Protein AF-A0AA40LM17-F1 (afdb_monomer_lite)

Radius of gyration: 28.07 Å; chains: 1; bounding box: 69×45×84 Å

Organism: Cnephaeus nilssonii (NCBI:txid3371016)

InterPro domains:
  IPR000074 Apolipoprotein A/E [PF01442] (2-150)
  IPR000074 Apolipoprotein A/E [PF01442] (161-236)
  IPR050163 Apolipoprotein A1/A4/E [PTHR18976] (2-248)

pLDDT: mean 80.58, std 16.56, range [34.25, 97.88]

Structure (mmCIF, N/CA/C/O backbone):
data_AF-A0AA40LM17-F1
#
_entry.id   AF-A0AA40LM17-F1
#
loop_
_atom_site.group_PDB
_atom_site.id
_atom_site.type_symbol
_atom_site.label_atom_id
_atom_site.label_alt_id
_atom_site.label_comp_id
_atom_site.label_asym_id
_atom_site.label_entity_id
_atom_site.label_seq_id
_atom_site.pdbx_PDB_ins_code
_atom_site.Cartn_x
_atom_site.Cartn_y
_atom_site.Cartn_z
_atom_site.occupancy
_atom_site.B_iso_or_equiv
_atom_site.auth_seq_id
_atom_site.auth_comp_id
_atom_site.auth_asym_id
_atom_site.auth_atom_id
_atom_site.pdbx_PDB_model_num
ATOM 1 N N . MET A 1 1 ? 11.238 -2.476 -33.603 1.00 58.47 1 MET A N 1
ATOM 2 C CA . MET A 1 1 ? 10.908 -1.279 -32.789 1.00 58.47 1 MET A CA 1
ATOM 3 C C . MET A 1 1 ? 9.531 -1.414 -32.135 1.00 58.47 1 MET A C 1
ATOM 5 O O . MET A 1 1 ? 9.493 -1.464 -30.914 1.00 58.47 1 MET A O 1
ATOM 9 N N . ALA A 1 2 ? 8.432 -1.552 -32.896 1.00 63.91 2 ALA A N 1
ATOM 10 C CA . ALA A 1 2 ? 7.076 -1.705 -32.336 1.00 63.91 2 ALA A CA 1
ATOM 11 C C . ALA A 1 2 ? 6.900 -2.974 -31.471 1.00 63.91 2 ALA A C 1
ATOM 13 O O . ALA A 1 2 ? 6.472 -2.871 -30.328 1.00 63.91 2 ALA A O 1
ATOM 14 N N . GLU A 1 3 ? 7.355 -4.138 -31.947 1.00 74.06 3 GLU A N 1
ATOM 15 C CA . GLU A 1 3 ? 7.230 -5.419 -31.221 1.00 74.06 3 GLU A CA 1
ATOM 16 C C . GLU A 1 3 ? 7.958 -5.438 -29.862 1.00 74.06 3 GLU A C 1
ATOM 18 O O . GLU A 1 3 ? 7.468 -6.008 -28.889 1.00 74.06 3 GLU A O 1
ATOM 23 N N . ALA A 1 4 ? 9.121 -4.784 -29.760 1.00 77.50 4 ALA A N 1
ATOM 24 C CA . ALA A 1 4 ? 9.875 -4.691 -28.507 1.00 77.50 4 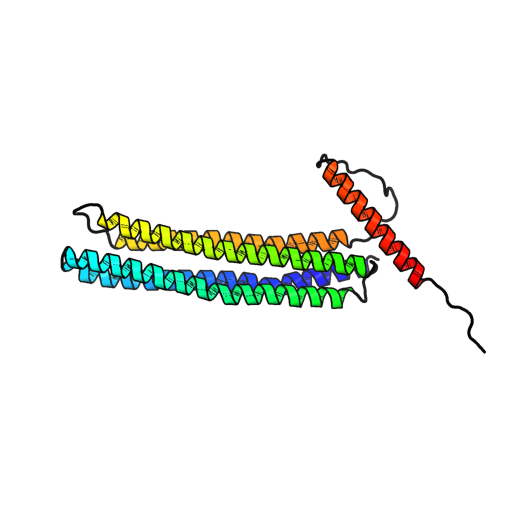ALA A CA 1
ATOM 25 C C . ALA A 1 4 ? 9.167 -3.793 -27.478 1.00 77.50 4 ALA A C 1
ATOM 27 O O . ALA A 1 4 ? 9.145 -4.108 -26.288 1.00 77.50 4 ALA A O 1
ATOM 28 N N . HIS A 1 5 ? 8.550 -2.702 -27.941 1.00 79.00 5 HIS A N 1
ATOM 29 C CA . HIS A 1 5 ? 7.765 -1.809 -27.092 1.00 79.00 5 HIS A CA 1
ATOM 30 C C . HIS A 1 5 ? 6.450 -2.459 -26.637 1.00 79.00 5 HIS A C 1
ATOM 32 O O . HIS A 1 5 ? 6.098 -2.372 -25.462 1.00 79.00 5 HIS A O 1
ATOM 38 N N . GLU A 1 6 ? 5.764 -3.186 -27.522 1.00 83.44 6 GLU A N 1
ATOM 39 C CA . GLU A 1 6 ? 4.602 -3.998 -27.145 1.00 83.44 6 GLU A CA 1
ATOM 40 C C . GLU A 1 6 ? 4.982 -5.034 -26.087 1.00 83.44 6 GLU A C 1
ATOM 42 O O . GLU A 1 6 ? 4.311 -5.160 -25.063 1.00 83.44 6 GLU A O 1
ATOM 47 N N . ARG A 1 7 ? 6.107 -5.733 -26.272 1.00 84.69 7 ARG A N 1
ATOM 48 C CA . ARG A 1 7 ? 6.600 -6.724 -25.311 1.00 84.69 7 ARG A CA 1
ATOM 49 C C . ARG A 1 7 ? 6.972 -6.114 -23.964 1.00 84.69 7 ARG A C 1
ATOM 51 O O . ARG A 1 7 ? 6.718 -6.740 -22.935 1.00 84.69 7 ARG A O 1
ATOM 58 N N . LEU A 1 8 ? 7.525 -4.904 -23.937 1.00 87.81 8 LEU A N 1
ATOM 59 C CA . LEU A 1 8 ? 7.708 -4.152 -22.696 1.00 87.81 8 LEU A CA 1
ATOM 60 C C . LEU A 1 8 ? 6.358 -3.893 -22.009 1.00 87.81 8 LEU A C 1
ATOM 62 O O . LEU A 1 8 ? 6.232 -4.171 -20.817 1.00 87.81 8 LEU A O 1
ATOM 66 N N . GLY A 1 9 ? 5.352 -3.435 -22.759 1.00 88.06 9 GLY A N 1
ATOM 67 C CA . GLY A 1 9 ? 3.988 -3.245 -22.260 1.00 88.06 9 GLY A CA 1
ATOM 68 C C . GLY A 1 9 ? 3.411 -4.519 -21.634 1.00 88.06 9 GLY A C 1
ATOM 69 O O . GLY A 1 9 ? 2.932 -4.484 -20.503 1.00 88.06 9 GLY A O 1
ATOM 70 N N . TRP A 1 10 ? 3.558 -5.670 -22.299 1.00 91.00 10 TRP A N 1
ATOM 71 C CA . TRP A 1 10 ? 3.138 -6.972 -21.762 1.00 91.00 10 TRP A CA 1
ATOM 72 C C . TRP A 1 10 ? 3.848 -7.349 -20.456 1.00 91.00 10 TRP A C 1
ATOM 74 O O . TRP A 1 10 ? 3.221 -7.890 -19.546 1.00 91.00 10 TRP A O 1
ATOM 84 N N . ASN A 1 11 ? 5.149 -7.069 -20.337 1.00 92.69 11 ASN A N 1
ATOM 85 C CA . ASN A 1 11 ? 5.897 -7.363 -19.113 1.00 92.69 11 ASN A CA 1
ATOM 86 C C . ASN A 1 11 ? 5.504 -6.431 -17.954 1.00 92.69 11 ASN A C 1
ATOM 88 O O . ASN A 1 11 ? 5.398 -6.885 -16.815 1.00 92.69 11 ASN A O 1
ATOM 92 N N . LEU A 1 12 ? 5.261 -5.149 -18.235 1.00 93.56 12 LEU A N 1
ATOM 93 C CA . LEU A 1 12 ? 4.779 -4.177 -17.249 1.00 93.56 12 LEU A CA 1
ATOM 94 C C . LEU A 1 12 ? 3.361 -4.516 -16.776 1.00 93.56 12 LEU A C 1
ATOM 96 O O . LEU A 1 12 ? 3.087 -4.493 -15.578 1.00 93.56 12 LEU A O 1
ATOM 100 N N . GLU A 1 13 ? 2.488 -4.931 -17.690 1.00 94.38 13 GLU A N 1
ATOM 101 C CA . GLU A 1 13 ? 1.171 -5.476 -17.361 1.00 94.38 13 GLU A CA 1
ATOM 102 C C . GLU A 1 13 ? 1.286 -6.759 -16.518 1.00 94.38 13 GLU A C 1
ATOM 104 O O . GLU A 1 13 ? 0.577 -6.940 -15.529 1.00 94.38 13 GLU A O 1
ATOM 109 N N . GLY A 1 14 ? 2.248 -7.628 -16.837 1.00 94.62 14 GLY A N 1
ATOM 110 C CA . GLY A 1 14 ? 2.579 -8.793 -16.019 1.00 94.62 14 GLY A CA 1
ATOM 111 C C . GLY A 1 14 ? 3.001 -8.425 -14.592 1.00 94.62 14 GLY A C 1
ATOM 112 O O . GLY A 1 14 ? 2.586 -9.092 -13.643 1.00 94.62 14 GLY A O 1
ATOM 113 N N . LEU A 1 15 ? 3.779 -7.352 -14.417 1.00 95.19 15 LEU A N 1
ATOM 114 C CA . LEU A 1 15 ? 4.131 -6.819 -13.098 1.00 95.19 15 LEU A CA 1
ATOM 115 C C . LEU A 1 15 ? 2.885 -6.330 -12.343 1.00 95.19 15 LEU A C 1
ATOM 117 O O . LEU A 1 15 ? 2.710 -6.707 -11.184 1.00 95.19 15 LEU A O 1
ATOM 121 N N . ARG A 1 16 ? 2.000 -5.557 -12.991 1.00 95.50 16 ARG A N 1
ATOM 122 C CA . ARG A 1 16 ? 0.732 -5.092 -12.387 1.00 95.50 16 ARG A CA 1
ATOM 123 C C . ARG A 1 16 ? -0.087 -6.265 -11.855 1.00 95.50 16 ARG A C 1
ATOM 125 O O . ARG A 1 16 ? -0.419 -6.299 -10.671 1.00 95.50 16 ARG A O 1
ATOM 132 N N . ARG A 1 17 ? -0.306 -7.286 -12.688 1.00 95.81 17 ARG A N 1
ATOM 133 C CA . ARG A 1 17 ? -1.064 -8.498 -12.324 1.00 95.81 17 ARG A CA 1
ATOM 134 C C . ARG A 1 17 ? -0.434 -9.307 -11.197 1.00 95.81 17 ARG A C 1
ATOM 136 O O . ARG A 1 17 ? -1.143 -10.001 -10.480 1.00 95.81 17 ARG A O 1
ATOM 143 N N . ARG A 1 18 ? 0.889 -9.253 -11.034 1.00 95.81 18 ARG A N 1
ATOM 144 C CA . ARG A 1 18 ? 1.589 -9.922 -9.924 1.00 95.81 18 ARG A CA 1
ATOM 145 C C . ARG A 1 18 ? 1.500 -9.139 -8.619 1.00 95.81 18 ARG A C 1
ATOM 147 O O . ARG A 1 18 ? 1.539 -9.748 -7.555 1.00 95.81 18 ARG A O 1
ATOM 154 N N . LEU A 1 19 ? 1.360 -7.814 -8.686 1.00 95.50 19 LEU A N 1
ATOM 155 C CA . LEU A 1 19 ? 1.200 -6.959 -7.508 1.00 95.50 19 LEU A CA 1
ATOM 156 C C . LEU A 1 19 ? -0.265 -6.817 -7.058 1.00 95.50 19 LEU A C 1
ATOM 158 O O . LEU A 1 19 ? -0.522 -6.631 -5.869 1.00 95.50 19 LEU A O 1
ATOM 162 N N . GLU A 1 20 ? -1.227 -6.971 -7.968 1.00 95.19 20 GLU A N 1
ATOM 163 C CA . GLU A 1 20 ? -2.666 -6.911 -7.676 1.00 95.19 20 GLU A CA 1
ATOM 164 C C . GLU A 1 20 ? -3.110 -7.818 -6.501 1.00 95.19 20 GLU A C 1
ATOM 166 O O . GLU A 1 20 ? -3.807 -7.314 -5.608 1.00 95.19 20 GLU A O 1
ATOM 171 N N . PRO A 1 21 ? -2.678 -9.099 -6.402 1.00 95.75 21 PRO A N 1
ATOM 172 C CA . PRO A 1 21 ? -3.097 -10.003 -5.333 1.00 95.75 21 PRO A CA 1
ATOM 173 C C . PRO A 1 21 ? -2.714 -9.514 -3.941 1.00 95.75 21 PRO A C 1
ATOM 175 O O . PRO A 1 21 ? -3.427 -9.806 -2.986 1.00 95.75 21 PRO A O 1
ATOM 178 N N . TYR A 1 22 ? -1.625 -8.749 -3.815 1.00 93.88 22 TYR A N 1
ATOM 179 C CA . TYR A 1 22 ? -1.263 -8.135 -2.544 1.00 93.88 22 TYR A CA 1
ATOM 180 C C . TYR A 1 22 ? -2.367 -7.158 -2.136 1.00 93.88 22 TYR A C 1
ATOM 182 O O . TYR A 1 22 ? -2.994 -7.338 -1.095 1.00 93.88 22 TYR A O 1
ATOM 190 N N . THR A 1 23 ? -2.680 -6.176 -2.987 1.00 93.88 23 THR A N 1
ATOM 191 C CA . THR A 1 23 ? -3.681 -5.145 -2.660 1.00 93.88 23 THR A CA 1
ATOM 192 C C . THR A 1 23 ? -5.069 -5.727 -2.390 1.00 93.88 23 THR A C 1
ATOM 194 O O . THR A 1 23 ? -5.720 -5.309 -1.433 1.00 93.88 23 THR A O 1
ATOM 197 N N . ARG A 1 24 ? -5.482 -6.756 -3.143 1.00 95.50 24 ARG A N 1
ATOM 198 C CA . ARG A 1 24 ? -6.723 -7.499 -2.884 1.00 95.50 24 ARG A CA 1
ATOM 199 C C . ARG A 1 24 ? -6.699 -8.187 -1.519 1.00 95.50 24 ARG A C 1
ATOM 201 O O . ARG A 1 24 ? -7.599 -7.963 -0.714 1.00 95.50 24 ARG A O 1
ATOM 208 N N . ALA A 1 25 ? -5.648 -8.957 -1.232 1.00 94.00 25 ALA A N 1
ATOM 209 C CA . ALA A 1 25 ? -5.507 -9.641 0.050 1.00 94.00 25 ALA A CA 1
ATOM 210 C C . ALA A 1 25 ? -5.485 -8.651 1.225 1.00 94.00 25 ALA A C 1
ATOM 212 O O . ALA A 1 25 ? -5.983 -8.962 2.303 1.00 94.00 25 ALA A O 1
ATOM 213 N N . LEU A 1 26 ? -4.940 -7.445 1.036 1.00 93.12 26 LEU A N 1
ATOM 214 C CA . LEU A 1 26 ? -4.973 -6.407 2.062 1.00 93.12 26 LEU A CA 1
ATOM 215 C C . LEU A 1 26 ? -6.387 -5.907 2.339 1.00 93.12 26 LEU A C 1
ATOM 217 O O . LEU A 1 26 ? -6.754 -5.786 3.503 1.00 93.12 26 LEU A O 1
ATOM 221 N N . MET A 1 27 ? -7.178 -5.637 1.297 1.00 94.25 27 MET A N 1
ATOM 222 C CA . MET A 1 27 ? -8.578 -5.231 1.462 1.00 94.25 27 MET A CA 1
ATOM 223 C C . MET A 1 27 ? -9.382 -6.306 2.200 1.00 94.25 27 MET A C 1
ATOM 225 O O . MET A 1 27 ? -10.121 -5.988 3.129 1.00 94.25 27 MET A O 1
ATOM 229 N N . GLU A 1 28 ? -9.189 -7.576 1.838 1.00 94.56 28 GLU A N 1
ATOM 230 C CA . GLU A 1 28 ? -9.824 -8.718 2.504 1.00 94.56 28 GLU A CA 1
ATOM 231 C C . GLU A 1 28 ? -9.412 -8.821 3.977 1.00 94.56 28 GLU A C 1
ATOM 233 O O . GLU A 1 28 ? -10.266 -8.981 4.847 1.00 94.56 28 GLU A O 1
ATOM 238 N N . GLN A 1 29 ? -8.118 -8.671 4.285 1.00 92.12 29 GLN A N 1
ATOM 239 C CA . GLN A 1 29 ? -7.641 -8.671 5.670 1.00 92.12 29 GLN A CA 1
ATOM 240 C C . GLN A 1 29 ? -8.223 -7.503 6.464 1.00 92.12 29 GLN A C 1
ATOM 242 O O . GLN A 1 29 ? -8.675 -7.707 7.584 1.00 92.12 29 GLN A O 1
ATOM 247 N N . VAL A 1 30 ? -8.252 -6.293 5.903 1.00 93.06 30 VAL A N 1
ATOM 248 C CA . VAL A 1 30 ? -8.856 -5.128 6.565 1.00 93.06 30 VAL A CA 1
ATOM 249 C C . VAL A 1 30 ? -10.338 -5.379 6.848 1.00 93.06 30 VAL A C 1
ATOM 251 O O . VAL A 1 30 ? -10.776 -5.136 7.969 1.00 93.06 30 VAL A O 1
ATOM 254 N N . ALA A 1 31 ? -11.098 -5.904 5.881 1.00 93.31 31 ALA A N 1
ATOM 255 C CA . ALA A 1 31 ? -12.508 -6.237 6.077 1.00 93.31 31 ALA A CA 1
ATOM 256 C C . ALA A 1 31 ? -12.699 -7.253 7.211 1.00 93.31 31 ALA A C 1
ATOM 258 O O . ALA A 1 31 ? -13.453 -6.988 8.145 1.00 93.31 31 ALA A O 1
ATOM 259 N N . LEU A 1 32 ? -11.947 -8.357 7.171 1.00 92.81 32 LEU A N 1
ATOM 260 C CA . LEU A 1 32 ? -11.998 -9.402 8.189 1.00 92.81 32 LEU A CA 1
ATOM 261 C C . LEU A 1 32 ? -11.653 -8.860 9.581 1.00 92.81 32 LEU A C 1
ATOM 263 O O . LEU A 1 32 ? -12.363 -9.137 10.541 1.00 92.81 32 LEU A O 1
ATOM 267 N N . ARG A 1 33 ? -10.584 -8.064 9.712 1.00 88.88 33 ARG A N 1
ATOM 268 C CA . ARG A 1 33 ? -10.177 -7.515 11.017 1.00 88.88 33 ARG A CA 1
ATOM 269 C C . ARG A 1 33 ? -11.175 -6.516 11.569 1.00 88.88 33 ARG A C 1
ATOM 271 O O . ARG A 1 33 ? -11.362 -6.468 12.778 1.00 88.88 33 ARG A O 1
ATOM 278 N N . VAL A 1 34 ? -11.818 -5.741 10.706 1.00 91.31 34 VAL A N 1
ATOM 279 C CA . VAL A 1 34 ? -12.889 -4.829 11.113 1.00 91.31 34 VAL A CA 1
ATOM 280 C C . VAL A 1 34 ? -14.093 -5.604 11.642 1.00 91.31 34 VAL A C 1
ATOM 282 O O . VAL A 1 34 ? -14.633 -5.235 12.681 1.00 91.31 34 VAL A O 1
ATOM 285 N N . GLU A 1 35 ? -14.483 -6.692 10.980 1.00 91.38 35 GLU A N 1
ATOM 286 C CA . GLU A 1 35 ? -15.572 -7.562 11.438 1.00 91.38 35 GLU A CA 1
ATOM 287 C C . GLU A 1 35 ? -15.231 -8.266 12.759 1.00 91.38 35 GLU A C 1
ATOM 289 O O . GLU A 1 35 ? -16.031 -8.241 13.694 1.00 91.38 35 GLU A O 1
ATOM 294 N N . GLU A 1 36 ? -14.022 -8.822 12.882 1.00 89.69 36 GLU A N 1
ATOM 295 C CA . GLU A 1 36 ? -13.536 -9.435 14.125 1.00 89.69 36 GLU A CA 1
ATOM 296 C C . GLU A 1 36 ? -13.507 -8.430 15.284 1.00 89.69 36 GLU A C 1
ATOM 298 O O . GLU A 1 36 ? -13.936 -8.757 16.390 1.00 89.69 36 GLU A O 1
ATOM 303 N N . LEU A 1 37 ? -13.018 -7.209 15.040 1.00 87.25 37 LEU A N 1
ATOM 304 C CA . LEU A 1 37 ? -12.951 -6.153 16.048 1.00 87.25 37 LEU A CA 1
ATOM 305 C C . LEU A 1 37 ? -14.352 -5.685 16.454 1.00 87.25 37 LEU A C 1
ATOM 307 O O . LEU A 1 37 ? -14.615 -5.492 17.638 1.00 87.25 37 LEU A O 1
ATOM 311 N N . GLN A 1 38 ? -15.272 -5.561 15.494 1.00 87.38 38 GLN A N 1
ATOM 312 C CA . GLN A 1 38 ? -16.667 -5.230 15.773 1.00 87.38 38 GLN A CA 1
ATOM 313 C C . GLN A 1 38 ? -17.322 -6.287 16.670 1.00 87.38 38 GLN A C 1
ATOM 315 O O . GLN A 1 38 ? -18.008 -5.931 17.626 1.00 87.38 38 GLN A O 1
ATOM 320 N N . GLU A 1 39 ? -17.110 -7.571 16.382 1.00 86.62 39 GLU A N 1
ATOM 321 C CA . GLU A 1 39 ? -17.691 -8.661 17.165 1.00 86.62 39 GLU A CA 1
ATOM 322 C C . GLU A 1 39 ? -17.077 -8.750 18.567 1.00 86.62 39 GLU A C 1
ATOM 324 O O . GLU A 1 39 ? -17.800 -8.872 19.554 1.00 86.62 39 GLU A O 1
ATOM 329 N N . GLN A 1 40 ? -15.754 -8.606 18.680 1.00 83.12 40 GLN A N 1
ATOM 330 C CA . GLN A 1 40 ? -15.056 -8.592 19.971 1.00 83.12 40 GLN A CA 1
ATOM 331 C C . GLN A 1 40 ? -15.559 -7.458 20.868 1.00 83.12 40 GLN A C 1
ATOM 333 O O . GLN A 1 40 ? -15.872 -7.686 22.036 1.00 83.12 40 GLN A O 1
ATOM 338 N N . LEU A 1 41 ? -15.715 -6.254 20.315 1.00 78.00 41 LEU A N 1
ATOM 339 C CA . LEU A 1 41 ? -16.218 -5.106 21.068 1.00 78.00 41 LEU A CA 1
ATOM 340 C C . LEU A 1 41 ? -17.721 -5.206 21.368 1.00 78.00 41 LEU A C 1
ATOM 342 O O . LEU A 1 41 ? -18.155 -4.727 22.414 1.00 78.00 41 LEU A O 1
ATOM 346 N N . ARG A 1 42 ? -18.514 -5.872 20.516 1.00 78.94 42 ARG A N 1
ATOM 347 C CA . ARG A 1 42 ? -19.928 -6.176 20.797 1.00 78.94 42 ARG A CA 1
ATOM 348 C C . ARG A 1 42 ? -20.069 -7.098 22.006 1.00 78.94 42 ARG A C 1
ATOM 350 O O . ARG A 1 42 ? -20.850 -6.794 22.900 1.00 78.94 42 ARG A O 1
ATOM 357 N N . VAL A 1 43 ? -19.301 -8.189 22.053 1.00 73.88 43 VAL A N 1
ATOM 358 C CA . VAL A 1 43 ? -19.333 -9.153 23.168 1.00 73.88 43 VAL A CA 1
ATOM 359 C C . VAL A 1 43 ? -18.943 -8.480 24.484 1.00 73.88 43 VAL A C 1
ATOM 361 O O . VAL A 1 43 ? -19.612 -8.687 25.497 1.00 73.88 43 VAL A O 1
ATOM 364 N N . VAL A 1 44 ? -17.913 -7.627 24.462 1.0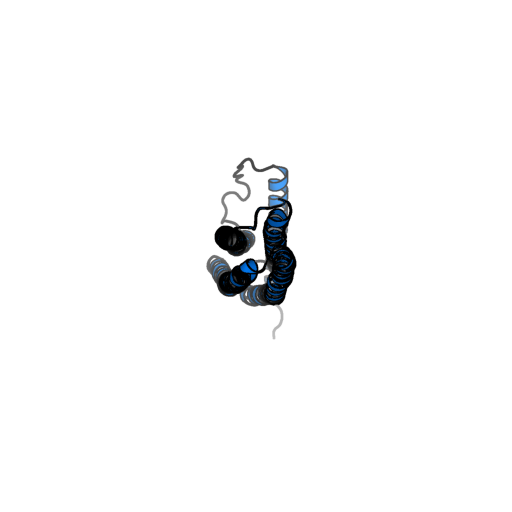0 68.94 44 VAL A N 1
ATOM 365 C CA . VAL A 1 44 ? -17.544 -6.810 25.626 1.00 68.94 44 VAL A CA 1
ATOM 366 C C . VAL A 1 44 ? -18.702 -5.883 26.003 1.00 68.94 44 VAL A C 1
ATOM 368 O O . VAL A 1 44 ? -19.115 -5.894 27.155 1.00 68.94 44 VAL A O 1
ATOM 371 N N . GLY A 1 45 ? -19.303 -5.166 25.047 1.00 66.88 45 GLY A N 1
ATOM 372 C CA . GLY A 1 45 ? -20.470 -4.286 25.244 1.00 66.88 45 GLY A CA 1
ATOM 373 C C . GLY A 1 45 ? -21.730 -4.960 25.829 1.00 66.88 45 GLY A C 1
ATOM 374 O O . GLY A 1 45 ? -22.476 -4.358 26.598 1.00 66.88 45 GLY A O 1
ATOM 375 N N . GLU A 1 46 ? -21.975 -6.228 25.506 1.00 68.56 46 GLU A N 1
ATOM 376 C CA . GLU A 1 46 ? -23.128 -6.981 26.024 1.00 68.56 46 GLU A CA 1
ATOM 377 C C . GLU A 1 46 ? -22.862 -7.565 27.416 1.00 68.56 46 GLU A C 1
ATOM 379 O O . GLU A 1 46 ? -23.722 -7.497 28.298 1.00 68.56 46 GLU A O 1
ATOM 384 N N . GLY A 1 47 ? -21.656 -8.099 27.641 1.00 62.91 47 GLY A N 1
ATOM 385 C CA . GLY A 1 47 ? -21.241 -8.593 28.958 1.00 62.91 47 GLY A CA 1
ATOM 386 C C . GLY A 1 47 ? -21.192 -7.477 30.004 1.00 62.91 47 GLY A C 1
ATOM 387 O O . GLY A 1 47 ? -21.563 -7.683 31.160 1.00 62.91 47 GLY A O 1
ATOM 388 N N . THR A 1 48 ? -20.813 -6.281 29.562 1.00 60.19 48 THR A N 1
ATOM 389 C CA . THR A 1 48 ? -20.802 -5.043 30.343 1.00 60.19 48 THR A CA 1
ATOM 390 C C . THR A 1 48 ? -22.221 -4.559 30.680 1.00 60.19 48 THR A C 1
ATOM 392 O O . THR A 1 48 ? -22.518 -4.311 31.849 1.00 60.19 48 THR A O 1
ATOM 395 N N . GLN A 1 49 ? -23.148 -4.521 29.714 1.00 60.44 49 GLN A N 1
ATOM 396 C CA . GLN A 1 49 ? -24.558 -4.172 29.957 1.00 60.44 49 GLN A CA 1
ATOM 397 C C . GLN A 1 49 ? -25.227 -5.057 31.027 1.00 60.44 49 GLN A C 1
ATOM 399 O O . GLN A 1 49 ? -26.005 -4.555 31.840 1.00 60.44 49 GLN A O 1
ATOM 404 N N . ALA A 1 50 ? -24.920 -6.356 31.062 1.00 61.78 50 ALA A N 1
ATOM 405 C CA . ALA A 1 50 ? -25.464 -7.270 32.068 1.00 61.78 50 ALA A CA 1
ATOM 406 C C . ALA A 1 50 ? -24.963 -6.972 33.498 1.00 61.78 50 ALA A C 1
ATOM 408 O O . ALA A 1 50 ? -25.677 -7.231 34.466 1.00 61.78 50 ALA A O 1
ATOM 409 N N . GLN A 1 51 ? -23.754 -6.416 33.630 1.00 58.94 51 GLN A N 1
ATOM 410 C CA . GLN A 1 51 ? -23.093 -6.117 34.908 1.00 58.94 51 GLN A CA 1
ATOM 411 C C . GLN A 1 51 ? -23.360 -4.686 35.405 1.00 58.94 51 GLN A C 1
ATOM 413 O O . GLN A 1 51 ? -23.335 -4.445 36.609 1.00 58.94 51 GLN A O 1
ATOM 418 N N . LEU A 1 52 ? -23.707 -3.752 34.509 1.00 58.03 52 LEU A N 1
ATOM 419 C CA . LEU A 1 52 ? -24.081 -2.367 34.843 1.00 58.03 52 LEU A CA 1
ATOM 420 C C . LEU A 1 52 ? -25.334 -2.241 35.722 1.00 58.03 52 LEU A C 1
ATOM 422 O O . LEU A 1 52 ? -25.539 -1.204 36.348 1.00 58.03 52 LEU A O 1
ATOM 426 N N . LEU A 1 53 ? -26.141 -3.298 35.837 1.00 60.16 53 LEU A N 1
ATOM 427 C CA . LEU A 1 53 ? -27.217 -3.378 36.831 1.00 60.16 53 LEU A CA 1
ATOM 428 C C . LEU A 1 53 ? -26.692 -3.420 38.287 1.00 60.16 53 LEU A C 1
ATOM 430 O O . LEU A 1 53 ? -27.498 -3.355 39.214 1.00 60.16 53 LEU A O 1
ATOM 434 N N . GLY A 1 54 ? -25.372 -3.545 38.490 1.00 57.84 54 GLY A N 1
ATOM 435 C CA . GLY A 1 54 ? -24.714 -3.703 39.790 1.00 57.84 54 GLY A CA 1
ATOM 436 C C . GLY A 1 54 ? -24.376 -2.416 40.556 1.00 57.84 54 GLY A C 1
ATOM 437 O O . GLY A 1 54 ? -24.309 -2.481 41.779 1.00 57.84 54 GLY A O 1
ATOM 438 N N . GLY A 1 55 ? -24.224 -1.256 39.896 1.00 62.84 55 GLY A N 1
ATOM 439 C CA . GLY A 1 55 ? -23.875 0.010 40.565 1.00 62.84 55 GLY A CA 1
ATOM 440 C C . GLY A 1 55 ? -22.816 0.871 39.853 1.00 62.84 55 GLY A C 1
ATOM 441 O O . GLY A 1 55 ? -22.405 0.601 38.725 1.00 62.84 55 GLY A O 1
ATOM 442 N N . VAL A 1 56 ? -22.404 1.964 40.515 1.00 59.59 56 VAL A N 1
ATOM 443 C CA . VAL A 1 56 ? -21.482 2.997 39.984 1.00 59.59 56 VAL A CA 1
ATOM 444 C C . VAL A 1 56 ? -20.009 2.561 40.033 1.00 59.59 56 VAL A C 1
ATOM 446 O O . VAL A 1 56 ? -19.223 2.964 39.177 1.00 59.59 56 VAL A O 1
ATOM 449 N N . ALA A 1 57 ? -19.614 1.737 41.011 1.00 59.81 57 ALA A N 1
ATOM 450 C CA . ALA A 1 57 ? -18.241 1.231 41.110 1.00 59.81 57 ALA A CA 1
ATOM 451 C C . ALA A 1 57 ? -17.964 0.197 40.007 1.00 59.81 57 ALA A C 1
ATOM 453 O O . ALA A 1 57 ? -16.951 0.272 39.315 1.00 59.81 57 ALA A O 1
ATOM 454 N N . GLU A 1 58 ? -18.939 -0.677 39.773 1.00 65.12 58 GLU A N 1
ATOM 455 C CA . GLU A 1 58 ? -18.952 -1.684 38.722 1.00 65.12 58 GLU A CA 1
ATOM 456 C C . GLU A 1 58 ? -18.843 -1.028 37.339 1.00 65.12 58 GLU A C 1
ATOM 458 O O . GLU A 1 58 ? -18.102 -1.506 36.488 1.00 65.12 58 GLU A O 1
ATOM 463 N N . ALA A 1 59 ? -19.490 0.125 37.129 1.00 61.91 59 ALA A N 1
ATOM 464 C CA . ALA A 1 59 ? -19.419 0.885 35.879 1.00 61.91 59 ALA A CA 1
ATOM 465 C C . ALA A 1 59 ? -18.031 1.459 35.556 1.00 61.91 59 ALA A C 1
ATOM 467 O O . ALA A 1 59 ? -17.670 1.587 34.384 1.00 61.91 59 ALA A O 1
ATOM 468 N N . ARG A 1 60 ? -17.240 1.801 36.578 1.00 66.19 60 ARG A N 1
ATOM 469 C CA . ARG A 1 60 ? -15.881 2.323 36.393 1.00 66.19 60 ARG A CA 1
ATOM 470 C C . ARG A 1 60 ? -14.906 1.218 35.990 1.00 66.19 60 ARG A C 1
ATOM 472 O O . ARG A 1 60 ? -14.137 1.416 35.049 1.00 66.19 60 ARG A O 1
ATOM 479 N N . ASP A 1 61 ? -14.966 0.074 36.666 1.00 69.06 61 ASP A N 1
ATOM 480 C CA . ASP A 1 61 ? -14.142 -1.098 36.341 1.00 69.06 61 ASP A CA 1
ATOM 481 C C . ASP A 1 61 ? -14.432 -1.588 34.911 1.00 69.06 61 ASP A C 1
ATOM 483 O O . ASP A 1 61 ? -13.525 -1.900 34.140 1.00 69.06 61 ASP A O 1
ATOM 487 N N . LEU A 1 62 ? -15.700 -1.513 34.515 1.00 67.69 62 LEU A N 1
ATOM 488 C CA . LEU A 1 62 ? -16.189 -1.771 33.167 1.00 67.69 62 LEU A CA 1
ATOM 489 C C . LEU A 1 62 ? -15.549 -0.901 32.073 1.00 67.69 62 LEU A C 1
ATOM 491 O O . LEU A 1 62 ? -15.124 -1.397 31.028 1.00 67.69 62 LEU A O 1
ATOM 495 N N . LEU A 1 63 ? -15.507 0.418 32.287 1.00 69.50 63 LEU A N 1
ATOM 496 C CA . LEU A 1 63 ? -14.912 1.356 31.332 1.00 69.50 63 LEU A CA 1
ATOM 497 C C . LEU A 1 63 ? -13.409 1.107 31.186 1.00 69.50 63 LEU A C 1
ATOM 499 O O . LEU A 1 63 ? -12.858 1.230 30.091 1.00 69.50 63 LEU A O 1
ATOM 503 N N . GLN A 1 64 ? -12.750 0.710 32.274 1.00 75.88 64 GLN A N 1
ATOM 504 C CA . GLN A 1 64 ? -11.340 0.345 32.263 1.00 75.88 64 GLN A CA 1
ATOM 505 C C . GLN A 1 64 ? -11.086 -0.975 31.514 1.00 75.88 64 GLN A C 1
ATOM 507 O O . GLN A 1 64 ? -10.093 -1.087 30.784 1.00 75.88 64 GLN A O 1
ATOM 512 N N . GLU A 1 65 ? -11.983 -1.955 31.635 1.00 77.69 65 GLU A N 1
ATOM 513 C CA . GLU A 1 65 ? -11.934 -3.199 30.860 1.00 77.69 65 GLU A CA 1
ATOM 514 C C . GLU A 1 65 ? -12.133 -2.934 29.360 1.00 77.69 65 GLU A C 1
ATOM 516 O O . GLU A 1 65 ? -11.357 -3.429 28.538 1.00 77.69 65 GLU A O 1
ATOM 521 N N . LEU A 1 66 ? -13.092 -2.073 28.997 1.00 76.31 66 LEU A N 1
ATOM 522 C CA . LEU A 1 66 ? -13.308 -1.649 27.612 1.00 76.31 66 LEU A CA 1
ATOM 523 C C . LEU A 1 66 ? -12.066 -0.958 27.031 1.00 76.31 66 LEU A C 1
ATOM 525 O O . LEU A 1 66 ? -11.637 -1.304 25.931 1.00 76.31 66 LEU A O 1
ATOM 529 N N . GLN A 1 67 ? -11.447 -0.028 27.764 1.00 78.38 67 GLN A N 1
ATOM 530 C CA . GLN A 1 67 ? -10.210 0.632 27.324 1.00 78.38 67 GLN A CA 1
ATOM 531 C C . GLN A 1 67 ? -9.059 -0.366 27.143 1.00 78.38 67 GLN A C 1
ATOM 533 O O . GLN A 1 67 ? -8.365 -0.343 26.127 1.00 78.38 67 GLN A O 1
ATOM 538 N N . SER A 1 68 ? -8.882 -1.291 28.088 1.00 83.19 68 SER A N 1
ATOM 539 C CA . SER A 1 68 ? -7.842 -2.326 28.002 1.00 83.19 68 SER A CA 1
ATOM 540 C C . SER A 1 68 ? -8.061 -3.252 26.800 1.00 83.19 68 SER A C 1
ATOM 542 O O . SER A 1 68 ? -7.111 -3.609 26.098 1.00 83.19 68 SER A O 1
ATOM 544 N N . SER A 1 69 ? -9.321 -3.595 26.526 1.00 82.50 69 SER A N 1
ATOM 545 C CA . SER A 1 69 ? -9.740 -4.376 25.363 1.00 82.50 69 SER A CA 1
ATOM 546 C C . SER A 1 69 ? -9.451 -3.634 24.052 1.00 82.50 69 SER A C 1
ATOM 548 O O . SER A 1 69 ? -8.825 -4.194 23.149 1.00 82.50 69 SER A O 1
ATOM 550 N N . LEU A 1 70 ? -9.790 -2.343 23.965 1.00 82.88 70 LEU A N 1
ATOM 551 C CA . LEU A 1 70 ? -9.499 -1.500 22.801 1.00 82.88 70 LEU A CA 1
ATOM 552 C C . LEU A 1 70 ? -7.998 -1.439 22.492 1.00 82.88 70 LEU A C 1
ATOM 554 O O . LEU A 1 70 ? -7.606 -1.698 21.350 1.00 82.88 70 LEU A O 1
ATOM 558 N N . VAL A 1 71 ? -7.155 -1.175 23.497 1.00 85.50 71 VAL A N 1
ATOM 559 C CA . VAL A 1 71 ? -5.684 -1.178 23.359 1.00 85.50 71 VAL A CA 1
ATOM 560 C C . VAL A 1 71 ? -5.198 -2.533 22.840 1.00 85.50 71 VAL A C 1
ATOM 562 O O . VAL A 1 71 ? -4.412 -2.610 21.892 1.00 85.50 71 VAL A O 1
ATOM 565 N N . HIS A 1 72 ? -5.683 -3.621 23.441 1.00 86.75 72 HIS A N 1
ATOM 566 C CA . HIS A 1 72 ? -5.258 -4.969 23.090 1.00 86.75 72 HIS A CA 1
ATOM 567 C C . HIS A 1 72 ? -5.636 -5.340 21.650 1.00 86.75 72 HIS A C 1
ATOM 569 O O . HIS A 1 72 ? -4.786 -5.795 20.878 1.00 86.75 72 HIS A O 1
ATOM 575 N N . HIS A 1 73 ? -6.897 -5.144 21.264 1.00 85.06 73 HIS A N 1
ATOM 576 C CA . HIS A 1 73 ? -7.384 -5.580 19.959 1.00 85.06 73 HIS A CA 1
ATOM 577 C C . HIS A 1 73 ? -6.855 -4.706 18.818 1.00 85.06 73 HIS A C 1
ATOM 579 O O . HIS A 1 73 ? -6.397 -5.247 17.809 1.00 85.06 73 HIS A O 1
ATOM 585 N N . THR A 1 74 ? -6.812 -3.380 18.982 1.00 86.00 74 THR A N 1
ATOM 586 C CA . THR A 1 74 ? -6.214 -2.488 17.969 1.00 86.00 74 THR A CA 1
ATOM 587 C C . THR A 1 74 ? -4.712 -2.749 17.805 1.00 86.00 74 THR A C 1
ATOM 589 O O . THR A 1 74 ? -4.221 -2.841 16.677 1.00 86.00 74 THR A O 1
ATOM 592 N N . GLY A 1 75 ? -3.985 -2.990 18.903 1.00 87.50 75 GLY A N 1
ATOM 593 C CA . GLY A 1 75 ? -2.575 -3.385 18.875 1.00 87.50 75 GLY A CA 1
ATOM 594 C C . GLY A 1 75 ? -2.333 -4.708 18.139 1.00 87.50 75 GLY A C 1
ATOM 595 O O . GLY A 1 75 ? -1.407 -4.814 17.330 1.00 87.50 75 GLY A O 1
ATOM 596 N N . ARG A 1 76 ? -3.198 -5.710 18.338 1.00 86.88 76 ARG A N 1
ATOM 597 C CA . ARG A 1 76 ? -3.131 -6.978 17.591 1.00 86.88 76 ARG A CA 1
ATOM 598 C C . ARG A 1 76 ? -3.367 -6.782 16.099 1.00 86.88 76 ARG A C 1
ATOM 600 O O . ARG A 1 76 ? -2.629 -7.343 15.291 1.00 86.88 76 ARG A O 1
ATOM 607 N N . VAL A 1 77 ? -4.352 -5.967 15.724 1.00 87.25 77 VAL A N 1
ATOM 608 C CA . VAL A 1 77 ? -4.623 -5.645 14.317 1.00 87.25 77 VAL A CA 1
ATOM 609 C C . VAL A 1 77 ? -3.402 -4.977 13.670 1.00 87.25 77 VAL A C 1
ATOM 611 O O . VAL A 1 77 ? -2.992 -5.385 12.583 1.00 87.25 77 VAL A O 1
ATOM 614 N N . LYS A 1 78 ? -2.737 -4.042 14.363 1.00 88.44 78 LYS A N 1
ATOM 615 C CA . LYS A 1 78 ? -1.484 -3.426 13.885 1.00 88.44 78 LYS A CA 1
ATOM 616 C C . LYS A 1 78 ? -0.384 -4.446 13.604 1.00 88.44 78 LYS A C 1
ATOM 618 O O . LYS A 1 78 ? 0.225 -4.405 12.532 1.00 88.44 78 LYS A O 1
ATOM 623 N N . GLN A 1 79 ? -0.155 -5.377 14.532 1.00 88.81 79 GLN A N 1
ATOM 624 C CA . GLN A 1 79 ? 0.876 -6.412 14.393 1.00 88.81 79 GLN A CA 1
ATOM 625 C C . GLN A 1 79 ? 0.642 -7.323 13.183 1.00 88.81 79 GLN A C 1
ATOM 627 O O . GLN A 1 79 ? 1.603 -7.787 12.571 1.00 88.81 79 GLN A O 1
ATOM 632 N N . LEU A 1 80 ? -0.614 -7.544 12.791 1.00 85.88 80 LEU A N 1
ATOM 633 C CA . LEU A 1 80 ? -0.963 -8.377 11.638 1.00 85.88 80 LEU A CA 1
ATOM 634 C C . LEU A 1 80 ? -0.689 -7.694 10.290 1.00 85.88 80 LEU A C 1
ATOM 636 O O . LEU A 1 80 ? -0.459 -8.380 9.293 1.00 85.88 80 LEU A O 1
ATOM 640 N N . PHE A 1 81 ? -0.647 -6.359 10.245 1.00 86.38 81 PHE A N 1
ATOM 641 C CA . PHE A 1 81 ? -0.320 -5.621 9.020 1.00 86.38 81 PHE A CA 1
ATOM 642 C C . PHE A 1 81 ? 1.180 -5.542 8.729 1.00 86.38 81 PHE A C 1
ATOM 644 O O . PHE A 1 81 ? 1.568 -5.381 7.571 1.00 86.38 81 PHE A O 1
ATOM 651 N N . HIS A 1 82 ? 2.033 -5.698 9.740 1.00 88.00 82 HIS A N 1
ATOM 652 C CA . HIS A 1 82 ? 3.483 -5.714 9.554 1.00 88.00 82 HIS A CA 1
ATOM 653 C C . HIS A 1 82 ? 3.974 -6.830 8.601 1.00 88.00 82 HIS A C 1
ATOM 655 O O . HIS A 1 82 ? 4.595 -6.505 7.586 1.00 88.00 82 HIS A O 1
ATOM 661 N N . PRO A 1 83 ? 3.641 -8.124 8.800 1.00 90.06 83 PRO A N 1
ATOM 662 C CA . PRO A 1 83 ? 4.070 -9.188 7.884 1.00 90.06 83 PRO A CA 1
ATOM 663 C C . PRO A 1 83 ? 3.460 -9.059 6.482 1.00 90.06 83 PRO A C 1
ATOM 665 O O . PRO A 1 83 ? 3.981 -9.613 5.514 1.00 90.06 83 PRO A O 1
ATOM 668 N N . TYR A 1 84 ? 2.345 -8.343 6.336 1.00 89.31 84 TYR A N 1
ATOM 669 C CA . TYR A 1 84 ? 1.815 -8.017 5.020 1.00 89.31 84 TYR A CA 1
ATOM 670 C C . TYR A 1 84 ? 2.704 -6.985 4.300 1.00 89.31 84 TYR A C 1
ATOM 672 O O . TYR A 1 84 ? 3.031 -7.186 3.129 1.00 89.31 84 TYR A O 1
ATOM 680 N N . ALA A 1 85 ? 3.131 -5.923 4.991 1.00 90.62 85 ALA A N 1
ATOM 681 C CA . ALA A 1 85 ? 4.018 -4.910 4.421 1.00 90.62 85 ALA A CA 1
ATOM 682 C C . ALA A 1 85 ? 5.348 -5.524 3.959 1.00 90.62 85 ALA A C 1
ATOM 684 O O . ALA A 1 85 ? 5.760 -5.295 2.825 1.00 90.62 85 ALA A O 1
ATOM 685 N N . GLU A 1 86 ? 5.952 -6.390 4.773 1.00 93.44 86 GLU A N 1
ATOM 686 C CA . GLU A 1 86 ? 7.184 -7.107 4.413 1.00 93.44 86 GLU A CA 1
ATOM 687 C C . GLU A 1 86 ? 7.015 -7.973 3.155 1.00 93.44 86 GLU A C 1
ATOM 689 O O . GLU A 1 86 ? 7.865 -7.962 2.258 1.00 93.44 86 GLU A O 1
ATOM 694 N N . ARG A 1 87 ? 5.883 -8.682 3.033 1.00 94.75 87 ARG A N 1
ATOM 695 C CA . ARG A 1 87 ? 5.570 -9.469 1.830 1.00 94.75 87 ARG A CA 1
ATOM 696 C C . ARG A 1 87 ? 5.382 -8.593 0.596 1.00 94.75 87 ARG A C 1
ATOM 698 O O . ARG A 1 87 ? 5.864 -8.973 -0.468 1.00 94.75 87 ARG A O 1
ATOM 705 N N . LEU A 1 88 ? 4.706 -7.451 0.720 1.00 94.50 88 LEU A N 1
ATOM 706 C CA . LEU A 1 88 ? 4.521 -6.511 -0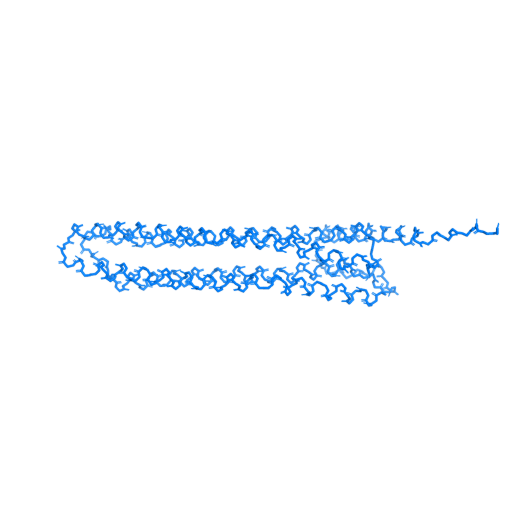.387 1.00 94.50 88 LEU A CA 1
ATOM 707 C C . LEU A 1 88 ? 5.863 -5.925 -0.847 1.00 94.50 88 LEU A C 1
ATOM 709 O O . LEU A 1 88 ? 6.148 -5.918 -2.041 1.00 94.50 88 LEU A O 1
ATOM 713 N N . LEU A 1 89 ? 6.708 -5.484 0.087 1.00 95.75 89 LEU A N 1
ATOM 714 C CA . LEU A 1 89 ? 8.038 -4.948 -0.215 1.00 95.75 89 LEU A CA 1
ATOM 715 C C . LEU A 1 89 ? 8.929 -5.991 -0.900 1.00 95.75 89 LEU A C 1
ATOM 717 O O . LEU A 1 89 ? 9.555 -5.701 -1.921 1.00 95.75 89 LEU A O 1
ATOM 721 N N . SER A 1 90 ? 8.926 -7.219 -0.381 1.00 95.69 90 SER A N 1
ATOM 722 C CA . SER A 1 90 ? 9.650 -8.342 -0.983 1.00 95.69 90 SER A CA 1
ATOM 723 C C . SER A 1 90 ? 9.116 -8.675 -2.381 1.00 95.69 90 SER A C 1
ATOM 725 O O . SER A 1 90 ? 9.899 -8.861 -3.312 1.00 95.69 90 SER A O 1
ATOM 727 N N . GLY A 1 91 ? 7.789 -8.685 -2.551 1.00 95.50 91 GLY A N 1
ATOM 728 C CA . GLY A 1 91 ? 7.121 -8.926 -3.832 1.00 95.50 91 GLY A CA 1
ATOM 729 C C . GLY A 1 91 ? 7.464 -7.879 -4.889 1.00 95.50 91 GLY A C 1
ATOM 730 O O . GLY A 1 91 ? 7.774 -8.233 -6.025 1.00 95.50 91 GLY A O 1
ATOM 731 N N . ILE A 1 92 ? 7.496 -6.595 -4.513 1.00 95.75 92 ILE A N 1
ATOM 732 C CA . ILE A 1 92 ? 7.938 -5.506 -5.396 1.00 95.75 92 ILE A CA 1
ATOM 733 C C . ILE A 1 92 ? 9.368 -5.767 -5.873 1.00 95.75 92 ILE A C 1
ATOM 735 O O . ILE A 1 92 ? 9.607 -5.804 -7.078 1.00 95.75 92 ILE A O 1
ATOM 739 N N . GLY A 1 93 ? 10.309 -5.996 -4.952 1.00 94.31 93 GLY A N 1
ATOM 740 C CA . GLY A 1 93 ? 11.707 -6.244 -5.313 1.00 94.31 93 GLY A CA 1
ATOM 741 C C . GLY A 1 93 ? 11.865 -7.451 -6.243 1.00 94.31 93 GLY A C 1
ATOM 742 O O . GLY A 1 93 ? 12.521 -7.358 -7.282 1.00 94.31 93 GLY A O 1
ATOM 743 N N . GLN A 1 94 ? 11.205 -8.565 -5.918 1.00 96.06 94 GLN A N 1
ATOM 744 C CA . GLN A 1 94 ? 11.262 -9.793 -6.707 1.00 96.06 94 GLN A CA 1
ATOM 745 C C . GLN A 1 94 ? 10.700 -9.605 -8.122 1.00 96.06 94 GLN A C 1
ATOM 747 O O . GLN A 1 94 ? 11.360 -9.970 -9.099 1.00 96.06 94 GLN A O 1
ATOM 752 N N . HIS A 1 95 ? 9.495 -9.048 -8.249 1.00 96.06 95 HIS A N 1
ATOM 753 C CA . HIS A 1 95 ? 8.817 -8.942 -9.541 1.00 96.06 95 HIS A CA 1
ATOM 754 C C . HIS A 1 95 ? 9.405 -7.849 -10.428 1.00 96.06 95 HIS A C 1
ATOM 756 O O . HIS A 1 95 ? 9.446 -8.014 -11.645 1.00 96.06 95 HIS A O 1
ATOM 762 N N . VAL A 1 96 ? 9.931 -6.769 -9.850 1.00 94.75 96 VAL A N 1
ATOM 763 C CA . VAL A 1 96 ? 10.658 -5.755 -10.622 1.00 94.75 96 VAL A CA 1
ATOM 764 C C . VAL A 1 96 ? 11.995 -6.311 -11.133 1.00 94.75 96 VAL A C 1
ATOM 766 O O . VAL A 1 96 ? 12.398 -6.033 -12.263 1.00 94.75 96 VAL A O 1
ATOM 769 N N . GLN A 1 97 ? 12.665 -7.171 -10.363 1.00 93.69 97 GLN A N 1
ATOM 770 C CA . GLN A 1 97 ? 13.859 -7.857 -10.855 1.00 93.69 97 GLN A CA 1
ATOM 771 C C . GLN A 1 97 ? 13.529 -8.891 -11.945 1.00 93.69 97 GLN A C 1
ATOM 773 O O . GLN A 1 97 ? 14.290 -9.064 -12.895 1.00 93.69 97 GLN A O 1
ATOM 778 N N . GLU A 1 98 ? 12.388 -9.572 -11.840 1.00 93.94 98 GLU A N 1
ATOM 779 C CA . GLU A 1 98 ? 11.882 -10.464 -12.889 1.00 93.94 98 GLU A CA 1
ATOM 780 C C . GLU A 1 98 ? 11.524 -9.706 -14.173 1.00 93.94 98 GLU A C 1
ATOM 782 O O . GLU A 1 98 ? 11.873 -10.164 -15.263 1.00 93.94 98 GLU A O 1
ATOM 787 N N . LEU A 1 99 ? 10.931 -8.516 -14.046 1.00 92.81 99 LEU A N 1
ATOM 788 C CA . LEU A 1 99 ? 10.708 -7.586 -15.152 1.00 92.81 99 LEU A CA 1
ATOM 789 C C . LEU A 1 99 ? 12.029 -7.243 -15.855 1.00 92.81 99 LEU A C 1
ATOM 791 O O . LEU A 1 99 ? 12.119 -7.389 -17.072 1.00 92.81 99 LEU A O 1
ATOM 795 N N . HIS A 1 100 ? 13.069 -6.851 -15.105 1.00 93.44 100 HIS A N 1
ATOM 796 C CA . HIS A 1 100 ? 14.388 -6.540 -15.678 1.00 93.44 100 HIS A CA 1
ATOM 797 C C . HIS A 1 100 ? 14.947 -7.708 -16.497 1.00 93.44 100 HIS A C 1
ATOM 799 O O . HIS A 1 100 ? 15.293 -7.525 -17.663 1.00 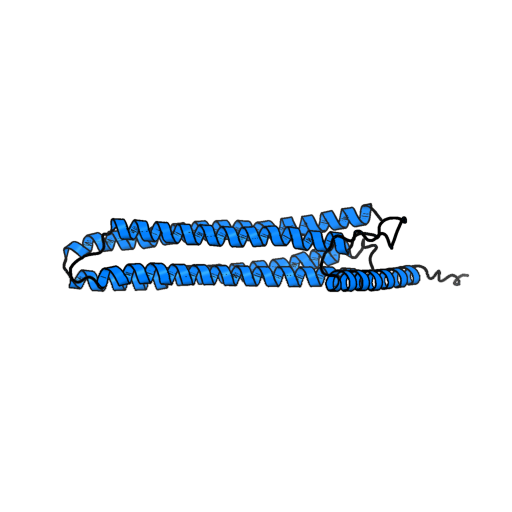93.44 100 HIS A O 1
ATOM 805 N N . ARG A 1 101 ? 14.954 -8.921 -15.924 1.00 92.56 101 ARG A N 1
ATOM 806 C CA . ARG A 1 101 ? 15.447 -10.132 -16.605 1.00 92.56 101 ARG A CA 1
ATOM 807 C C . ARG A 1 101 ? 14.652 -10.470 -17.867 1.00 92.56 101 ARG A C 1
ATOM 809 O O . ARG A 1 101 ? 15.232 -10.969 -18.824 1.00 92.56 101 ARG A O 1
ATOM 816 N N . SER A 1 102 ? 13.346 -10.215 -17.863 1.00 90.12 102 SER A N 1
ATOM 817 C CA . SER A 1 102 ? 12.454 -10.549 -18.981 1.00 90.12 102 SER A CA 1
ATOM 818 C C . SER A 1 102 ? 12.547 -9.547 -20.132 1.00 90.12 102 SER A C 1
ATOM 820 O O . SER A 1 102 ? 12.345 -9.912 -21.290 1.00 90.12 102 SER A O 1
ATOM 822 N N . VAL A 1 103 ? 12.859 -8.285 -19.825 1.00 89.12 103 VAL A N 1
ATOM 823 C CA . VAL A 1 103 ? 12.948 -7.201 -20.811 1.00 89.12 103 VAL A CA 1
ATOM 824 C C . VAL A 1 103 ? 14.359 -7.061 -21.382 1.00 89.12 103 VAL A C 1
ATOM 826 O O . VAL A 1 103 ? 14.489 -6.802 -22.574 1.00 89.12 103 VAL A O 1
ATOM 829 N N . ALA A 1 104 ? 15.409 -7.265 -20.579 1.00 89.62 104 ALA A N 1
ATOM 830 C CA . ALA A 1 104 ? 16.795 -7.008 -20.985 1.00 89.62 104 ALA A CA 1
ATOM 831 C C . ALA A 1 104 ? 17.225 -7.681 -22.308 1.00 89.62 104 ALA A C 1
ATOM 833 O O . ALA A 1 104 ? 17.797 -6.982 -23.139 1.00 89.62 104 ALA A O 1
ATOM 834 N N . PRO A 1 105 ? 16.909 -8.964 -22.588 1.00 86.69 105 PRO A N 1
ATOM 835 C CA . PRO A 1 105 ? 17.311 -9.621 -23.841 1.00 86.69 105 PRO A CA 1
ATOM 836 C C . PRO A 1 105 ? 16.601 -9.093 -25.097 1.00 86.69 105 PRO A C 1
ATOM 838 O O . PRO A 1 105 ? 16.934 -9.483 -26.213 1.00 86.69 105 PRO A O 1
ATOM 841 N N . HIS A 1 106 ? 15.560 -8.280 -24.923 1.00 82.44 106 HIS A N 1
ATOM 842 C CA . HIS A 1 106 ? 14.677 -7.820 -25.995 1.00 82.44 106 HIS A CA 1
ATOM 843 C C . HIS A 1 106 ? 14.572 -6.293 -26.042 1.00 82.44 106 HIS A C 1
ATOM 845 O O . HIS A 1 106 ? 13.790 -5.747 -26.823 1.00 82.44 106 HIS A O 1
ATOM 851 N N . ALA A 1 107 ? 15.333 -5.606 -25.192 1.00 82.50 107 ALA A N 1
ATOM 852 C CA . ALA A 1 107 ? 15.351 -4.164 -25.109 1.00 82.50 107 ALA A CA 1
ATOM 853 C C . ALA A 1 107 ? 16.138 -3.583 -26.286 1.00 82.50 107 ALA A C 1
ATOM 855 O O . ALA A 1 107 ? 17.256 -3.998 -26.567 1.00 82.50 107 ALA A O 1
ATOM 856 N N . VAL A 1 108 ? 15.540 -2.602 -26.959 1.00 80.62 108 VAL A N 1
ATOM 857 C CA . VAL A 1 108 ? 16.225 -1.795 -27.985 1.00 80.62 108 VAL A CA 1
ATOM 858 C C . VAL A 1 108 ? 16.913 -0.574 -27.356 1.00 80.62 108 VAL A C 1
ATOM 860 O O . VAL A 1 108 ? 17.730 0.084 -27.987 1.00 80.62 108 VAL A O 1
ATOM 863 N N . VAL A 1 109 ? 16.582 -0.279 -26.097 1.00 83.81 109 VAL A N 1
ATOM 864 C CA . VAL A 1 109 ? 17.255 0.730 -25.276 1.00 83.81 109 VAL A CA 1
ATOM 865 C C . VAL A 1 109 ? 18.540 0.164 -24.682 1.00 83.81 109 VAL A C 1
ATOM 867 O O . VAL A 1 109 ? 18.650 -1.041 -24.443 1.00 83.81 109 VAL A O 1
ATOM 870 N N . SER A 1 110 ? 19.485 1.042 -24.370 1.00 85.88 110 SER A N 1
ATOM 871 C CA . SER A 1 110 ? 20.736 0.657 -23.731 1.00 85.88 110 SER A CA 1
ATOM 872 C C . SER A 1 110 ? 20.498 -0.022 -22.361 1.00 85.88 110 SER A C 1
ATOM 874 O O . SER A 1 110 ? 19.628 0.395 -21.582 1.00 85.88 110 SER A O 1
ATOM 876 N N . PRO A 1 111 ? 21.288 -1.056 -22.002 1.00 87.69 111 PRO A N 1
ATOM 877 C CA . PRO A 1 111 ? 21.237 -1.691 -20.683 1.00 87.69 111 PRO A CA 1
ATOM 878 C C . PRO A 1 111 ? 21.297 -0.734 -19.471 1.00 87.69 111 PRO A C 1
ATOM 880 O O . PRO A 1 111 ? 20.555 -0.975 -18.508 1.00 87.69 111 PRO A O 1
ATOM 883 N N . PRO A 1 112 ? 22.124 0.338 -19.454 1.00 88.25 112 PRO A N 1
ATOM 884 C CA . PRO A 1 112 ? 22.116 1.310 -18.358 1.00 88.25 112 PRO A CA 1
ATOM 885 C C . PRO A 1 112 ? 20.790 2.071 -18.250 1.00 88.25 112 PRO A C 1
ATOM 887 O O . PRO A 1 112 ? 20.264 2.186 -17.139 1.00 88.25 112 PRO A O 1
ATOM 890 N N . ARG A 1 113 ? 20.205 2.519 -19.370 1.00 87.94 113 ARG A N 1
ATOM 891 C CA . ARG A 1 113 ? 18.905 3.206 -19.391 1.00 87.94 113 ARG A CA 1
ATOM 892 C C . ARG A 1 113 ? 17.787 2.309 -18.866 1.00 87.94 113 ARG A C 1
ATOM 894 O O . ARG A 1 113 ? 17.069 2.698 -17.944 1.00 87.94 113 ARG A O 1
ATOM 901 N N . LEU A 1 114 ? 17.701 1.070 -19.360 1.00 90.38 114 LEU A N 1
ATOM 902 C CA . LEU A 1 114 ? 16.734 0.083 -18.864 1.00 90.38 114 LEU A CA 1
ATOM 903 C C . LEU A 1 114 ? 16.879 -0.135 -17.353 1.00 90.38 114 LEU A C 1
ATOM 905 O O . LEU A 1 114 ? 15.896 -0.093 -16.612 1.00 90.38 114 LEU A O 1
ATOM 909 N N . SER A 1 115 ? 18.109 -0.360 -16.889 1.00 91.50 115 SER A N 1
ATOM 910 C CA . SER A 1 115 ? 18.381 -0.629 -15.476 1.00 91.50 115 SER A CA 1
ATOM 911 C C . SER A 1 115 ? 17.986 0.555 -14.594 1.00 91.50 115 SER A C 1
ATOM 913 O O . SER A 1 115 ? 17.365 0.351 -13.552 1.00 91.50 115 SER A O 1
ATOM 915 N N . ARG A 1 116 ? 18.260 1.787 -15.035 1.00 92.56 116 ARG A N 1
ATOM 916 C CA . ARG A 1 116 ? 17.878 3.019 -14.333 1.00 92.56 116 ARG A CA 1
ATOM 917 C C . ARG A 1 116 ? 16.360 3.154 -14.202 1.00 92.56 116 ARG A C 1
ATOM 919 O O . ARG A 1 116 ? 15.872 3.370 -13.095 1.00 92.56 116 ARG A O 1
ATOM 926 N N . CYS A 1 117 ? 15.611 2.977 -15.293 1.00 91.50 117 CYS A N 1
ATOM 927 C CA . CYS A 1 117 ? 14.145 3.060 -15.273 1.00 91.50 117 CYS A CA 1
ATOM 928 C C . CYS A 1 117 ? 13.527 2.000 -14.351 1.00 91.50 117 CYS A C 1
ATOM 930 O O . CYS A 1 117 ? 12.649 2.306 -13.545 1.00 91.50 117 CYS A O 1
ATOM 932 N N . VAL A 1 118 ? 14.018 0.761 -14.418 1.00 93.25 118 VAL A N 1
ATOM 933 C CA . VAL A 1 118 ? 13.508 -0.338 -13.587 1.00 93.25 118 VAL A CA 1
ATOM 934 C C . VAL A 1 118 ? 13.866 -0.149 -12.104 1.00 93.25 118 VAL A C 1
ATOM 936 O O . VAL A 1 118 ? 13.036 -0.397 -11.228 1.00 93.25 118 VAL A O 1
ATOM 939 N N . GLN A 1 119 ? 15.065 0.351 -11.792 1.00 94.12 119 GLN A N 1
ATOM 940 C CA . GLN A 1 119 ? 15.443 0.703 -10.418 1.00 94.12 119 GLN A CA 1
ATOM 941 C C . GLN A 1 119 ? 14.586 1.844 -9.864 1.00 94.12 119 GLN A C 1
ATOM 943 O O . GLN A 1 119 ? 14.132 1.768 -8.720 1.00 94.12 119 GLN A O 1
ATOM 948 N N . LEU A 1 120 ? 14.321 2.873 -10.674 1.00 94.69 120 LEU A N 1
ATOM 949 C CA . LEU A 1 120 ? 13.450 3.978 -10.288 1.00 94.69 120 LEU A CA 1
ATOM 950 C C . LEU A 1 120 ? 12.029 3.483 -9.994 1.00 94.69 120 LEU A C 1
ATOM 952 O O . LEU A 1 120 ? 11.463 3.854 -8.967 1.00 94.69 120 LEU A O 1
ATOM 956 N N . LEU A 1 121 ? 11.488 2.590 -10.828 1.00 95.88 121 LEU A N 1
ATOM 957 C CA . LEU A 1 121 ? 10.202 1.936 -10.582 1.00 95.88 121 LEU A CA 1
ATOM 958 C C . LEU A 1 121 ? 10.191 1.201 -9.240 1.00 95.88 121 LEU A C 1
ATOM 960 O O . LEU A 1 121 ? 9.320 1.453 -8.408 1.00 95.88 121 LEU A O 1
ATOM 964 N N . SER A 1 122 ? 11.187 0.340 -8.996 1.00 96.88 122 SER A N 1
ATOM 965 C CA . SER A 1 122 ? 11.315 -0.389 -7.727 1.00 96.88 122 SER A CA 1
ATOM 966 C C . SER A 1 122 ? 11.325 0.567 -6.538 1.00 96.88 122 SER A C 1
ATOM 968 O O . SER A 1 122 ? 10.642 0.331 -5.540 1.00 96.88 122 SER A O 1
ATOM 970 N N . HIS A 1 123 ? 12.095 1.650 -6.640 1.00 97.19 123 HIS A N 1
ATOM 971 C CA . HIS A 1 123 ? 12.234 2.640 -5.583 1.00 97.19 123 HIS A CA 1
ATOM 972 C C . HIS A 1 123 ? 10.911 3.360 -5.302 1.00 97.19 123 HIS A C 1
ATOM 974 O O . HIS A 1 123 ? 10.468 3.409 -4.154 1.00 97.19 123 HIS A O 1
ATOM 980 N N . LYS A 1 124 ? 10.239 3.863 -6.343 1.00 97.56 124 LYS A N 1
ATOM 981 C CA . LYS A 1 124 ? 8.960 4.564 -6.203 1.00 97.56 124 LYS A CA 1
ATOM 982 C C . LYS A 1 124 ? 7.869 3.658 -5.631 1.00 97.56 124 LYS A C 1
ATOM 984 O O . LYS A 1 124 ? 7.184 4.061 -4.692 1.00 97.56 124 LYS A O 1
ATOM 989 N N . LEU A 1 125 ? 7.736 2.426 -6.130 1.00 97.62 125 LEU A N 1
ATOM 990 C CA . LEU A 1 125 ? 6.766 1.462 -5.597 1.00 97.62 125 LEU A CA 1
ATOM 991 C C . LEU A 1 125 ? 7.060 1.116 -4.132 1.00 97.62 125 LEU A C 1
ATOM 993 O O . LEU A 1 125 ? 6.142 1.075 -3.316 1.00 97.62 125 LEU A O 1
ATOM 997 N N . THR A 1 126 ? 8.336 0.952 -3.776 1.00 97.69 126 THR A N 1
ATOM 998 C CA . THR A 1 126 ? 8.776 0.723 -2.391 1.00 97.69 126 THR A CA 1
ATOM 999 C C . THR A 1 126 ? 8.383 1.880 -1.475 1.00 97.69 126 THR A C 1
ATOM 1001 O O . THR A 1 126 ? 7.850 1.651 -0.390 1.00 97.69 126 THR A O 1
ATOM 1004 N N . LEU A 1 127 ? 8.616 3.127 -1.897 1.00 97.88 127 LEU A N 1
ATOM 1005 C CA . LEU A 1 127 ? 8.233 4.306 -1.118 1.00 97.88 127 LEU A CA 1
ATOM 1006 C C . LEU A 1 127 ? 6.720 4.372 -0.903 1.00 97.88 127 LEU A C 1
ATOM 1008 O O . LEU A 1 127 ? 6.276 4.584 0.224 1.00 97.88 127 LEU A O 1
ATOM 1012 N N . LYS A 1 128 ? 5.924 4.140 -1.951 1.00 97.44 128 LYS A N 1
ATOM 1013 C CA . LYS A 1 128 ? 4.461 4.161 -1.835 1.00 97.44 128 LYS A CA 1
ATOM 1014 C C . LYS A 1 128 ? 3.926 3.006 -0.986 1.00 97.44 128 LYS A C 1
ATOM 1016 O O . LYS A 1 128 ? 2.990 3.215 -0.226 1.00 97.44 128 LYS A O 1
ATOM 1021 N N . ALA A 1 129 ? 4.541 1.825 -1.044 1.00 96.56 129 ALA A N 1
ATOM 1022 C CA . ALA A 1 129 ? 4.191 0.701 -0.175 1.00 96.56 129 ALA A CA 1
ATOM 1023 C C . ALA A 1 129 ? 4.494 1.003 1.304 1.00 96.56 129 ALA A C 1
ATOM 1025 O O . ALA A 1 129 ? 3.677 0.708 2.176 1.00 96.56 129 ALA A O 1
ATOM 1026 N N . LYS A 1 130 ? 5.634 1.647 1.596 1.00 96.25 130 LYS A N 1
ATOM 1027 C CA . LYS A 1 130 ? 5.963 2.123 2.951 1.00 96.25 130 LYS A CA 1
ATOM 1028 C C . LYS A 1 130 ? 4.989 3.199 3.430 1.00 96.25 130 LYS A C 1
ATOM 1030 O O . LYS A 1 130 ? 4.550 3.143 4.574 1.00 96.25 130 LYS A O 1
ATOM 1035 N N . ALA A 1 131 ? 4.627 4.141 2.559 1.00 96.69 131 ALA A N 1
ATOM 1036 C CA . ALA A 1 131 ? 3.641 5.174 2.866 1.00 96.69 131 ALA A CA 1
ATOM 1037 C C . ALA A 1 131 ? 2.253 4.575 3.138 1.00 96.69 131 ALA A C 1
ATOM 1039 O O . ALA A 1 131 ? 1.614 4.960 4.110 1.00 96.69 131 ALA A O 1
ATOM 1040 N N . LEU A 1 132 ? 1.822 3.588 2.342 1.00 95.88 132 LEU A N 1
ATOM 1041 C CA . LEU 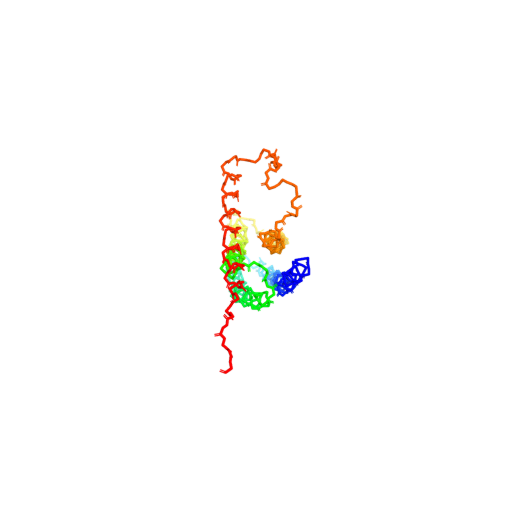A 1 132 ? 0.598 2.827 2.593 1.00 95.88 132 LEU A CA 1
ATOM 1042 C C . LEU A 1 132 ? 0.647 2.161 3.971 1.00 95.88 132 LEU A C 1
ATOM 1044 O O . LEU A 1 132 ? -0.277 2.324 4.756 1.00 95.88 132 LEU A O 1
ATOM 1048 N N . HIS A 1 133 ? 1.730 1.449 4.295 1.00 94.44 133 HIS A N 1
ATOM 1049 C CA . HIS A 1 133 ? 1.869 0.817 5.606 1.00 94.44 133 HIS A CA 1
ATOM 1050 C C . HIS A 1 133 ? 1.770 1.834 6.752 1.00 94.44 133 HIS A C 1
ATOM 1052 O O . HIS A 1 133 ? 0.999 1.617 7.683 1.00 94.44 133 HIS A O 1
ATOM 1058 N N . ALA A 1 134 ? 2.501 2.949 6.665 1.00 95.31 134 ALA A N 1
ATOM 1059 C CA . ALA A 1 134 ? 2.453 4.011 7.666 1.00 95.31 134 ALA A CA 1
ATOM 1060 C C . ALA A 1 134 ? 1.046 4.619 7.802 1.00 95.31 134 ALA A C 1
ATOM 1062 O O . ALA A 1 134 ? 0.577 4.806 8.921 1.00 95.31 134 ALA A O 1
ATOM 1063 N N . GLY A 1 135 ? 0.352 4.850 6.683 1.00 95.38 135 GLY A N 1
ATOM 1064 C CA . GLY A 1 135 ? -1.028 5.340 6.670 1.00 95.38 135 GLY A CA 1
ATOM 1065 C C . GLY A 1 135 ? -1.999 4.394 7.376 1.00 95.38 135 GLY A C 1
ATOM 1066 O O . GLY A 1 135 ? -2.811 4.838 8.179 1.00 95.38 135 GLY A O 1
ATOM 1067 N N . ILE A 1 136 ? -1.859 3.080 7.178 1.00 93.06 136 ILE A N 1
ATOM 1068 C CA . ILE A 1 136 ? -2.684 2.079 7.875 1.00 93.06 136 ILE A CA 1
ATOM 1069 C C . ILE A 1 136 ? -2.415 2.091 9.382 1.00 93.06 136 ILE A C 1
ATOM 1071 O O . ILE A 1 136 ? -3.355 2.006 10.172 1.00 93.06 136 ILE A O 1
ATOM 1075 N N . GLN A 1 137 ? -1.146 2.200 9.795 1.00 92.88 137 GLN A N 1
ATOM 1076 C CA . GLN A 1 137 ? -0.803 2.304 11.218 1.00 92.88 137 GLN A CA 1
ATOM 1077 C C . GLN A 1 137 ? -1.416 3.564 11.836 1.00 92.88 137 GLN A C 1
ATOM 1079 O O . GLN A 1 137 ? -2.051 3.469 12.882 1.00 92.88 137 GLN A O 1
ATOM 1084 N N . GLN A 1 138 ? -1.316 4.702 11.144 1.00 94.88 138 GLN A N 1
ATOM 1085 C CA . GLN A 1 138 ? -1.903 5.966 11.579 1.00 94.88 138 GLN A CA 1
ATOM 1086 C C . GLN A 1 138 ? -3.433 5.896 11.680 1.00 94.88 138 GLN A C 1
ATOM 1088 O O . GLN A 1 138 ? -3.995 6.367 12.663 1.00 94.88 138 GLN A O 1
ATOM 1093 N N . ASN A 1 139 ? -4.111 5.270 10.715 1.00 93.94 139 ASN A N 1
ATOM 1094 C CA . ASN A 1 139 ? -5.560 5.071 10.777 1.00 93.94 139 ASN A CA 1
ATOM 1095 C C . ASN A 1 139 ? -5.957 4.212 11.996 1.00 93.94 139 ASN A C 1
ATOM 1097 O O . ASN A 1 139 ? -6.989 4.457 12.615 1.00 93.94 139 ASN A O 1
ATOM 1101 N N . LEU A 1 140 ? -5.143 3.212 12.360 1.00 91.75 140 LEU A N 1
ATOM 1102 C CA . LEU A 1 140 ? -5.364 2.390 13.558 1.00 91.75 140 LEU A CA 1
ATOM 1103 C C . LEU A 1 140 ? -5.090 3.155 14.857 1.00 91.75 140 LEU A C 1
ATOM 1105 O O . LEU A 1 140 ? -5.811 2.954 15.830 1.00 91.75 140 LEU A O 1
ATOM 1109 N N . ASP A 1 141 ? -4.063 4.009 14.884 1.00 92.25 141 ASP A N 1
ATOM 1110 C CA . ASP A 1 141 ? -3.824 4.946 15.989 1.00 92.25 141 ASP A CA 1
ATOM 1111 C C . ASP A 1 141 ? -5.023 5.875 16.183 1.00 92.25 141 ASP A C 1
ATOM 1113 O O . ASP A 1 141 ? -5.559 5.976 17.280 1.00 92.25 141 ASP A O 1
ATOM 1117 N N . GLN A 1 142 ? -5.504 6.488 15.103 1.00 93.19 142 GLN A N 1
ATOM 1118 C CA . GLN A 1 142 ? -6.661 7.374 15.147 1.00 93.19 142 GLN A CA 1
ATOM 1119 C C . GLN A 1 142 ? -7.923 6.647 15.627 1.00 93.19 142 GLN A C 1
ATOM 1121 O O . GLN A 1 142 ? -8.611 7.147 16.512 1.00 93.19 142 GLN A O 1
ATOM 1126 N N . LEU A 1 143 ? -8.200 5.447 15.105 1.00 91.81 143 LEU A N 1
ATOM 1127 C CA . LEU A 1 143 ? -9.315 4.617 15.564 1.00 91.81 143 LEU A CA 1
ATOM 1128 C C . LEU A 1 143 ? -9.236 4.353 17.076 1.00 91.81 143 LEU A C 1
ATOM 1130 O O . LEU A 1 143 ? -10.245 4.446 17.773 1.00 91.81 143 LEU A O 1
ATOM 1134 N N . HIS A 1 144 ? -8.047 4.021 17.581 1.00 89.50 144 HIS A N 1
ATOM 1135 C CA . HIS A 1 144 ? -7.827 3.791 19.005 1.00 89.50 144 HIS A CA 1
ATOM 1136 C C . HIS A 1 144 ? -8.113 5.045 19.841 1.00 89.50 144 HIS A C 1
ATOM 1138 O O . HIS A 1 144 ? -8.857 4.963 20.821 1.00 89.50 144 HIS A O 1
ATOM 1144 N N . GLU A 1 145 ? -7.555 6.193 19.456 1.00 90.56 145 GLU A N 1
ATOM 1145 C CA . GLU A 1 145 ? -7.749 7.459 20.171 1.00 90.56 145 GLU A CA 1
ATOM 1146 C C . GLU A 1 145 ? -9.219 7.887 20.182 1.00 90.56 145 GLU A C 1
ATOM 1148 O O . GLU A 1 145 ? -9.749 8.274 21.221 1.00 90.56 145 GLU A O 1
ATOM 1153 N N . GLU A 1 146 ? -9.910 7.762 19.050 1.00 89.56 146 GLU A N 1
ATOM 1154 C CA . GLU A 1 146 ? -11.317 8.139 18.921 1.00 89.56 146 GLU A CA 1
ATOM 1155 C C . GLU A 1 146 ? -12.238 7.262 19.780 1.00 89.56 146 GLU A C 1
ATOM 1157 O O . GLU A 1 146 ? -13.116 7.780 20.475 1.00 89.56 146 GLU A O 1
ATOM 1162 N N . LEU A 1 147 ? -12.012 5.943 19.788 1.00 85.25 147 LEU A N 1
ATOM 1163 C CA . LEU A 1 147 ? -12.767 5.015 20.634 1.00 85.25 147 LEU A CA 1
ATOM 1164 C C . LEU A 1 147 ? -12.456 5.216 22.123 1.00 85.25 147 LEU A C 1
ATOM 1166 O O . LEU A 1 147 ? -13.361 5.147 22.956 1.00 85.25 147 LEU A O 1
ATOM 1170 N N . SER A 1 148 ? -11.198 5.510 22.460 1.00 84.31 148 SER A N 1
ATOM 1171 C CA . SER A 1 148 ? -10.774 5.782 23.838 1.00 84.31 148 SER A CA 1
ATOM 1172 C C . SER A 1 148 ? -11.366 7.086 24.367 1.00 84.31 148 SER A C 1
ATOM 1174 O O . SER A 1 148 ? -11.858 7.124 25.494 1.00 84.31 148 SER A O 1
ATOM 1176 N N . ALA A 1 149 ? -11.379 8.143 23.552 1.00 84.88 149 ALA A N 1
ATOM 1177 C CA . ALA A 1 149 ? -11.986 9.422 23.902 1.00 84.88 149 ALA A CA 1
ATOM 1178 C C . ALA A 1 149 ? -13.494 9.281 24.145 1.00 84.88 149 ALA A C 1
ATOM 1180 O O . ALA A 1 149 ? -14.014 9.827 25.118 1.00 84.88 149 ALA A O 1
ATOM 1181 N N . PHE A 1 150 ? -14.188 8.504 23.308 1.00 78.06 150 PHE A N 1
ATOM 1182 C CA . PHE A 1 150 ? -15.614 8.241 23.484 1.00 78.06 150 PHE A CA 1
ATOM 1183 C C . PHE A 1 150 ? -15.905 7.447 24.766 1.00 78.06 150 PHE A C 1
ATOM 1185 O O . PHE A 1 150 ? -16.786 7.820 25.540 1.00 78.06 150 PHE A O 1
ATOM 1192 N N . ALA A 1 151 ? -15.118 6.402 25.044 1.00 73.25 151 ALA A N 1
ATOM 1193 C CA . ALA A 1 151 ? -15.224 5.643 26.289 1.00 73.25 151 ALA A CA 1
ATOM 1194 C C . ALA A 1 151 ? -14.888 6.498 27.528 1.00 73.25 151 ALA A C 1
ATOM 1196 O O . ALA A 1 151 ? -15.512 6.342 28.574 1.00 73.25 151 ALA A O 1
ATOM 1197 N N . GLY A 1 152 ? -13.929 7.423 27.425 1.00 67.62 152 GLY A N 1
ATOM 1198 C CA . GLY A 1 152 ? -13.553 8.336 28.508 1.00 67.62 152 GLY A CA 1
ATOM 1199 C C . GLY A 1 152 ? -14.587 9.433 28.790 1.00 67.62 152 GLY A C 1
ATOM 1200 O O . GLY A 1 152 ? -14.803 9.785 29.948 1.00 67.62 152 GLY A O 1
ATOM 1201 N N . ALA A 1 153 ? -15.263 9.947 27.758 1.00 63.62 153 ALA A N 1
ATOM 1202 C CA . ALA A 1 153 ? -16.285 10.987 27.898 1.00 63.62 153 ALA A CA 1
ATOM 1203 C C . ALA A 1 153 ? -17.524 10.503 28.674 1.00 63.62 153 ALA A C 1
ATOM 1205 O O . ALA A 1 153 ? -18.097 11.268 29.448 1.00 63.62 153 ALA A O 1
ATOM 1206 N N . GLY A 1 154 ? -17.884 9.220 28.548 1.00 54.47 154 GLY A N 1
ATOM 1207 C CA . GLY A 1 154 ? -18.981 8.602 29.303 1.00 54.47 154 GLY A CA 1
ATOM 1208 C C . GLY A 1 154 ? -18.747 8.485 30.817 1.00 54.47 154 GLY A C 1
ATOM 1209 O O . GLY A 1 154 ? -19.663 8.102 31.533 1.00 54.47 154 GLY A O 1
ATOM 1210 N N . GLY A 1 155 ? -17.542 8.797 31.314 1.00 49.69 155 GLY A N 1
ATOM 1211 C CA . GLY A 1 155 ? -17.212 8.799 32.746 1.00 49.69 155 GLY A CA 1
ATOM 1212 C C . GLY A 1 155 ? -17.074 10.190 33.377 1.00 49.69 155 GLY A C 1
ATOM 1213 O O . GLY A 1 155 ? -16.855 10.275 34.583 1.00 49.69 155 GLY A O 1
ATOM 1214 N N . ALA A 1 156 ? -17.158 11.269 32.589 1.00 48.03 156 ALA A N 1
ATOM 1215 C CA . ALA A 1 156 ? -16.945 12.639 33.066 1.00 48.03 156 ALA A CA 1
ATOM 1216 C C . ALA A 1 156 ? -18.240 13.353 33.497 1.00 48.03 156 ALA A C 1
ATOM 1218 O O . ALA A 1 156 ? -18.176 14.300 34.279 1.00 48.03 156 ALA A O 1
ATOM 1219 N N . GLU A 1 157 ? -19.407 12.904 33.024 1.00 48.72 157 GLU A N 1
ATOM 1220 C CA . GLU A 1 157 ? -20.693 13.400 33.515 1.00 48.72 157 GLU A CA 1
ATOM 1221 C C . GLU A 1 157 ? -21.169 12.551 34.694 1.00 48.72 157 GLU A C 1
ATOM 1223 O O . GLU A 1 157 ? -21.611 11.410 34.559 1.00 48.72 157 GLU A O 1
ATOM 1228 N N . GLU A 1 158 ? -21.041 13.135 35.879 1.00 43.47 158 GLU A N 1
ATOM 1229 C CA . GLU A 1 158 ? -21.413 12.576 37.172 1.00 43.47 158 GLU A CA 1
ATOM 1230 C C . GLU A 1 158 ? -22.928 12.274 37.206 1.00 43.47 158 GLU A C 1
ATOM 1232 O O . GLU A 1 158 ? -23.745 13.113 37.579 1.00 43.47 158 GLU A O 1
ATOM 1237 N N . GLY A 1 159 ? -23.318 11.077 36.746 1.00 50.16 159 GLY A N 1
ATOM 1238 C CA . GLY A 1 159 ? -24.694 10.563 36.799 1.00 50.16 159 GLY A CA 1
ATOM 1239 C C . GLY A 1 159 ? -25.265 9.964 35.507 1.00 50.16 159 GLY A C 1
ATOM 1240 O O . GLY A 1 159 ? -26.339 9.365 35.566 1.00 50.16 159 GLY A O 1
ATOM 1241 N N . ALA A 1 160 ? -24.584 10.068 34.361 1.00 50.56 160 ALA A N 1
ATOM 1242 C CA . ALA A 1 160 ? -25.065 9.508 33.095 1.00 50.56 160 ALA A CA 1
ATOM 1243 C C . ALA A 1 160 ? -24.261 8.256 32.714 1.00 50.56 160 ALA A C 1
ATOM 1245 O O . ALA A 1 160 ? -23.163 8.350 32.174 1.00 50.56 160 ALA A O 1
ATOM 1246 N N . HIS A 1 161 ? -24.804 7.066 32.987 1.00 53.97 161 HIS A N 1
ATOM 1247 C CA . HIS A 1 161 ? -24.238 5.838 32.425 1.00 53.97 161 HIS A CA 1
ATOM 1248 C C . HIS A 1 161 ? -24.263 5.925 30.888 1.00 53.97 161 HIS A C 1
ATOM 1250 O O . HIS A 1 161 ? -25.314 6.258 30.331 1.00 53.97 161 HIS A O 1
ATOM 1256 N N . PRO A 1 162 ? -23.155 5.617 30.191 1.00 59.19 162 PRO A N 1
ATOM 1257 C CA . PRO A 1 162 ? -23.150 5.603 28.737 1.00 59.19 162 PRO A CA 1
ATOM 1258 C C . PRO A 1 162 ? -24.133 4.540 28.237 1.00 59.19 162 PRO A C 1
ATOM 1260 O O . PRO A 1 162 ? -24.067 3.383 28.652 1.00 59.19 162 PRO A O 1
ATOM 1263 N N . ASP A 1 163 ? -25.057 4.942 27.360 1.00 69.25 163 ASP A N 1
ATOM 1264 C CA . ASP A 1 163 ? -26.019 4.033 26.737 1.00 69.25 163 ASP A CA 1
ATOM 1265 C C . ASP A 1 163 ? -25.261 2.947 25.942 1.00 69.25 163 ASP A C 1
ATOM 1267 O O . ASP A 1 163 ? -24.549 3.275 24.983 1.00 69.25 163 ASP A O 1
ATOM 1271 N N . PRO A 1 164 ? -25.402 1.654 26.299 1.00 68.81 164 PRO A N 1
ATOM 1272 C CA . PRO A 1 164 ? -24.734 0.554 25.606 1.00 68.81 164 PRO A CA 1
ATOM 1273 C C . PRO A 1 164 ? -25.052 0.505 24.107 1.00 68.81 164 PRO A C 1
ATOM 1275 O O . PRO A 1 164 ? -24.199 0.123 23.299 1.00 68.81 164 PRO A O 1
ATOM 1278 N N . GLN A 1 165 ? -26.263 0.918 23.710 1.00 74.25 165 GLN A N 1
ATOM 1279 C CA . GLN A 1 165 ? -26.651 0.960 22.300 1.00 74.25 165 GLN A CA 1
ATOM 1280 C C . GLN A 1 165 ? -25.909 2.068 21.550 1.00 74.25 165 GLN A C 1
ATOM 1282 O O . GLN A 1 165 ? -25.376 1.813 20.465 1.00 74.25 165 GLN A O 1
ATOM 1287 N N . ALA A 1 166 ? -25.806 3.260 22.142 1.00 78.31 166 ALA A N 1
ATOM 1288 C CA . ALA A 1 166 ? -25.013 4.359 21.597 1.00 78.31 166 ALA A CA 1
ATOM 1289 C C . ALA A 1 166 ? -23.524 3.985 21.474 1.00 78.31 166 ALA A C 1
ATOM 1291 O O . ALA A 1 166 ? -22.912 4.245 20.439 1.00 78.31 166 ALA A O 1
ATOM 1292 N N . LEU A 1 167 ? -22.963 3.293 22.474 1.00 75.50 167 LEU A N 1
ATOM 1293 C CA . LEU A 1 167 ? -21.590 2.764 22.453 1.00 75.50 167 LEU A CA 1
ATOM 1294 C C . LEU A 1 167 ? -21.356 1.784 21.299 1.00 75.50 167 LEU A C 1
ATOM 1296 O O . LEU A 1 167 ? -20.406 1.936 20.530 1.00 75.50 167 LEU A O 1
ATOM 1300 N N . SER A 1 168 ? -22.245 0.802 21.132 1.00 78.25 168 SER A N 1
ATOM 1301 C CA . SER A 1 168 ? -22.164 -0.163 20.028 1.00 78.25 168 SER A CA 1
ATOM 1302 C C . SER A 1 168 ? -22.271 0.517 18.658 1.00 78.25 168 SER A C 1
ATOM 1304 O O . SER A 1 168 ? -21.566 0.150 17.710 1.00 78.25 168 SER A O 1
ATOM 1306 N N . GLN A 1 169 ? -23.142 1.522 18.543 1.00 84.38 169 GLN A N 1
ATOM 1307 C CA . GLN A 1 169 ? -23.308 2.293 17.318 1.00 84.38 169 GLN A CA 1
ATOM 1308 C C . GLN A 1 169 ? -22.057 3.111 16.987 1.00 84.38 169 GLN A C 1
ATOM 1310 O O . GLN A 1 169 ? -21.620 3.080 15.836 1.00 84.38 169 GLN A O 1
ATOM 1315 N N . GLU A 1 170 ? -21.461 3.784 17.970 1.00 85.25 170 GLU A N 1
ATOM 1316 C CA . GLU A 1 170 ? -20.237 4.564 17.782 1.00 85.25 170 GLU A CA 1
ATOM 1317 C C . GLU A 1 170 ? -19.074 3.670 17.345 1.00 85.25 170 GLU A C 1
ATOM 1319 O O . GLU A 1 170 ? -18.430 3.939 16.330 1.00 85.25 170 GLU A O 1
ATOM 1324 N N . VAL A 1 171 ? -18.858 2.549 18.044 1.00 85.00 171 VAL A N 1
ATOM 1325 C CA . VAL A 1 171 ? -17.828 1.563 17.686 1.00 85.00 171 VAL A CA 1
ATOM 1326 C C . VAL A 1 171 ? -17.988 1.126 16.233 1.00 85.00 171 VAL A C 1
ATOM 1328 O O . VAL A 1 171 ? -17.029 1.148 15.460 1.00 85.00 171 VAL A O 1
ATOM 1331 N N . ARG A 1 172 ? -19.215 0.782 15.825 1.00 88.81 172 ARG A N 1
ATOM 1332 C CA . ARG A 1 172 ? -19.505 0.399 14.442 1.00 88.81 172 ARG A CA 1
ATOM 1333 C C . ARG A 1 172 ? -19.176 1.528 13.468 1.00 88.81 172 ARG A C 1
ATOM 1335 O O . ARG A 1 172 ? -18.544 1.265 12.450 1.00 88.81 172 ARG A O 1
ATOM 1342 N N . GLN A 1 173 ? -19.587 2.763 13.748 1.00 92.19 173 GLN A N 1
ATOM 1343 C CA . GLN A 1 173 ? -19.331 3.900 12.860 1.00 92.19 173 GLN A CA 1
ATOM 1344 C C . GLN A 1 173 ? -17.832 4.161 12.680 1.00 92.19 173 GLN A C 1
ATOM 1346 O O . GLN A 1 173 ? -17.368 4.266 11.544 1.00 92.19 173 GLN A O 1
ATOM 1351 N N . ARG A 1 174 ? -17.060 4.175 13.771 1.00 91.56 174 ARG A N 1
ATOM 1352 C CA . ARG A 1 174 ? -15.606 4.401 13.738 1.00 91.56 174 ARG A CA 1
ATOM 1353 C C . ARG A 1 174 ? -14.863 3.299 12.997 1.00 91.56 174 ARG A C 1
ATOM 1355 O O . ARG A 1 174 ? -13.996 3.578 12.173 1.00 91.56 174 ARG A O 1
ATOM 1362 N N . LEU A 1 175 ? -15.259 2.046 13.208 1.00 92.50 175 LEU A N 1
ATOM 1363 C CA . LEU A 1 175 ? -14.710 0.908 12.472 1.00 92.50 175 LEU A CA 1
ATOM 1364 C C . LEU A 1 175 ? -15.005 0.975 10.969 1.00 92.50 175 LEU A C 1
ATOM 1366 O O . LEU A 1 175 ? -14.150 0.630 10.151 1.00 92.50 175 LEU A O 1
ATOM 1370 N N . GLN A 1 176 ? -16.196 1.441 10.589 1.00 94.31 176 GLN A N 1
ATOM 1371 C CA . GLN A 1 176 ? -16.551 1.633 9.183 1.00 94.31 176 GLN A CA 1
ATOM 1372 C C . GLN A 1 176 ? -15.779 2.789 8.539 1.00 94.31 176 GLN A C 1
ATOM 1374 O O . GLN A 1 176 ? -15.336 2.639 7.400 1.00 94.31 176 GLN A O 1
ATOM 1379 N N . ALA A 1 177 ? -15.569 3.893 9.261 1.00 95.00 177 ALA A N 1
ATOM 1380 C CA . ALA A 1 177 ? -14.724 4.997 8.807 1.00 95.00 177 ALA A CA 1
ATOM 1381 C C . ALA A 1 177 ? -13.278 4.525 8.586 1.00 95.00 177 ALA A C 1
ATOM 1383 O O . ALA A 1 177 ? -12.757 4.641 7.478 1.00 95.00 177 ALA A O 1
ATOM 1384 N N . PHE A 1 178 ? -12.696 3.841 9.578 1.00 94.75 178 PHE A N 1
ATOM 1385 C CA . PHE A 1 178 ? -11.378 3.216 9.461 1.00 94.75 178 PHE A CA 1
ATOM 1386 C C . PHE A 1 178 ? -11.270 2.311 8.223 1.00 94.75 178 PHE A C 1
ATOM 1388 O O . PHE A 1 178 ? -10.305 2.407 7.455 1.00 94.75 178 PHE A O 1
ATOM 1395 N N . ARG A 1 179 ? -12.263 1.436 8.000 1.00 95.56 179 ARG A N 1
ATOM 1396 C CA . ARG A 1 179 ? -12.303 0.547 6.829 1.00 95.56 179 ARG A CA 1
ATOM 1397 C C . ARG A 1 179 ? -12.306 1.344 5.529 1.00 95.56 179 ARG A C 1
ATOM 1399 O O . ARG A 1 179 ? -11.549 1.021 4.615 1.00 95.56 179 ARG A O 1
ATOM 1406 N N . HIS A 1 180 ? -13.158 2.362 5.447 1.00 96.69 180 HIS A N 1
ATOM 1407 C CA . HIS A 1 180 ? -13.311 3.197 4.264 1.00 96.69 180 HIS A CA 1
ATOM 1408 C C . HIS A 1 180 ? -12.013 3.933 3.913 1.00 96.69 180 HIS A C 1
ATOM 1410 O O . HIS A 1 180 ? -11.521 3.800 2.790 1.00 96.69 180 HIS A O 1
ATOM 1416 N N . ASP A 1 181 ? -11.412 4.626 4.878 1.00 96.56 181 ASP A N 1
ATOM 1417 C CA . ASP A 1 181 ? -10.184 5.400 4.669 1.00 96.56 181 ASP A CA 1
ATOM 1418 C C . ASP A 1 181 ? -9.018 4.499 4.263 1.00 96.56 181 ASP A C 1
ATOM 1420 O O . ASP A 1 181 ? -8.255 4.792 3.338 1.00 96.56 181 ASP A O 1
ATOM 1424 N N . THR A 1 182 ? -8.927 3.334 4.901 1.00 95.50 182 THR A N 1
ATOM 1425 C CA . THR A 1 182 ? -7.933 2.316 4.567 1.00 95.50 182 THR A CA 1
ATOM 1426 C C . THR A 1 182 ? -8.135 1.785 3.146 1.00 95.50 182 THR A C 1
ATOM 1428 O O . THR A 1 182 ? -7.173 1.662 2.388 1.00 95.50 182 THR A O 1
ATOM 1431 N N . PHE A 1 183 ? -9.374 1.526 2.723 1.00 97.25 183 PHE A N 1
ATOM 1432 C CA . PHE A 1 183 ? -9.669 1.096 1.351 1.00 97.25 183 PHE A CA 1
ATOM 1433 C C . PHE A 1 183 ? -9.289 2.156 0.317 1.00 97.25 183 PHE A C 1
ATOM 1435 O O . PHE A 1 183 ? -8.739 1.810 -0.732 1.00 97.25 183 PHE A O 1
ATOM 1442 N N . LEU A 1 184 ? -9.519 3.438 0.612 1.00 97.62 184 LEU A N 1
ATOM 1443 C CA . LEU A 1 184 ? -9.093 4.535 -0.256 1.00 97.62 184 LEU A CA 1
ATOM 1444 C C . LEU A 1 184 ? -7.570 4.576 -0.413 1.00 97.62 184 LEU A C 1
ATOM 1446 O O . LEU A 1 184 ? -7.086 4.730 -1.537 1.00 97.62 184 LEU A O 1
ATOM 1450 N N . GLN A 1 185 ? -6.818 4.387 0.676 1.00 96.38 185 GLN A N 1
ATOM 1451 C CA . GLN A 1 185 ? -5.353 4.329 0.636 1.00 96.38 185 GLN A CA 1
ATOM 1452 C C . GLN A 1 185 ? -4.850 3.135 -0.188 1.00 96.38 185 GLN A C 1
ATOM 1454 O O . GLN A 1 185 ? -3.961 3.299 -1.027 1.00 96.38 185 GLN A O 1
ATOM 1459 N N . ILE A 1 186 ? -5.445 1.949 -0.016 1.00 96.69 186 ILE A N 1
ATOM 1460 C CA . ILE A 1 186 ? -5.075 0.760 -0.800 1.00 96.69 186 ILE A CA 1
ATOM 1461 C C . ILE A 1 186 ? -5.381 0.987 -2.283 1.00 96.69 186 ILE A C 1
ATOM 1463 O O . ILE A 1 186 ? -4.520 0.754 -3.126 1.00 96.69 186 ILE A O 1
ATOM 1467 N N . ALA A 1 187 ? -6.567 1.505 -2.611 1.00 96.94 187 ALA A N 1
ATOM 1468 C CA . ALA A 1 187 ? -6.948 1.793 -3.990 1.00 96.94 187 ALA A CA 1
ATOM 1469 C C . ALA A 1 187 ? -6.055 2.871 -4.629 1.00 96.94 187 ALA A C 1
ATOM 1471 O O . ALA A 1 187 ? -5.747 2.801 -5.819 1.00 96.94 187 ALA A O 1
ATOM 1472 N N . ALA A 1 188 ? -5.617 3.868 -3.853 1.00 97.50 188 ALA A N 1
ATOM 1473 C CA . ALA A 1 188 ? -4.655 4.865 -4.310 1.00 97.50 188 ALA A CA 1
ATOM 1474 C C . ALA A 1 188 ? -3.293 4.234 -4.625 1.00 97.50 188 ALA A C 1
ATOM 1476 O O . ALA A 1 188 ? -2.697 4.563 -5.649 1.00 97.50 188 ALA A O 1
ATOM 1477 N N . PHE A 1 189 ? -2.830 3.297 -3.796 1.00 97.38 189 PHE A N 1
ATOM 1478 C CA . PHE A 1 189 ? -1.618 2.536 -4.078 1.00 97.38 189 PHE A CA 1
ATOM 1479 C C . PHE A 1 189 ? -1.760 1.667 -5.336 1.00 97.38 189 PHE A C 1
ATOM 1481 O O . PHE A 1 189 ? -0.865 1.700 -6.176 1.00 97.38 189 PHE A O 1
ATOM 1488 N N . THR A 1 190 ? -2.888 0.971 -5.523 1.00 96.81 190 THR A N 1
ATOM 1489 C CA . THR A 1 190 ? -3.161 0.195 -6.747 1.00 96.81 190 THR A CA 1
ATOM 1490 C C . THR A 1 190 ? -3.067 1.073 -7.994 1.00 96.81 190 THR A C 1
ATOM 1492 O O . THR A 1 190 ? -2.293 0.765 -8.894 1.00 96.81 190 THR A O 1
ATOM 1495 N N . ARG A 1 191 ? -3.747 2.229 -8.009 1.00 97.81 191 ARG A N 1
ATOM 1496 C CA . ARG A 1 191 ? -3.656 3.190 -9.125 1.00 97.81 191 ARG A CA 1
ATOM 1497 C C . ARG A 1 191 ? -2.237 3.706 -9.345 1.00 97.81 191 ARG A C 1
ATOM 1499 O O . ARG A 1 191 ? -1.838 3.963 -10.475 1.00 97.81 191 ARG A O 1
ATOM 1506 N N . ALA A 1 192 ? -1.468 3.875 -8.274 1.00 96.94 192 ALA A N 1
ATOM 1507 C CA . ALA A 1 192 ? -0.088 4.304 -8.398 1.00 96.94 192 ALA A CA 1
ATOM 1508 C C . ALA A 1 192 ? 0.792 3.233 -9.059 1.00 96.94 192 ALA A C 1
ATOM 1510 O O . ALA A 1 192 ? 1.701 3.594 -9.794 1.00 96.94 192 ALA A O 1
ATOM 1511 N N . ILE A 1 193 ? 0.529 1.936 -8.861 1.00 96.38 193 ILE A N 1
ATOM 1512 C CA . ILE A 1 193 ? 1.237 0.881 -9.605 1.00 96.38 193 ILE A CA 1
ATOM 1513 C C . ILE A 1 193 ? 1.022 1.072 -11.111 1.00 96.38 193 ILE A C 1
ATOM 1515 O O . ILE A 1 193 ? 1.989 1.026 -11.875 1.00 96.38 193 ILE A O 1
ATOM 1519 N N . ASP A 1 194 ? -0.216 1.345 -11.527 1.00 95.81 194 ASP A N 1
ATOM 1520 C CA . ASP A 1 194 ? -0.562 1.559 -12.935 1.00 95.81 194 ASP A CA 1
ATOM 1521 C C . ASP A 1 194 ? 0.154 2.782 -13.515 1.00 95.81 194 ASP A C 1
ATOM 1523 O O . ASP A 1 194 ? 0.796 2.681 -14.561 1.00 95.81 194 ASP A O 1
ATOM 1527 N N . GLN A 1 195 ? 0.123 3.902 -12.789 1.00 96.44 195 GLN A N 1
ATOM 1528 C CA . GLN A 1 195 ? 0.787 5.148 -13.181 1.00 96.44 195 GLN A CA 1
ATOM 1529 C C . GLN A 1 195 ? 2.302 4.974 -13.312 1.00 96.44 195 GLN A C 1
ATOM 1531 O O . GLN A 1 195 ? 2.883 5.341 -14.327 1.00 96.44 195 GLN A O 1
ATOM 1536 N N . GLU A 1 196 ? 2.960 4.378 -12.314 1.00 96.44 196 GLU A N 1
ATOM 1537 C CA . GLU A 1 196 ? 4.422 4.250 -12.327 1.00 96.44 196 GLU A CA 1
ATOM 1538 C C . GLU A 1 196 ? 4.911 3.296 -13.424 1.00 96.44 196 GLU A C 1
ATOM 1540 O O . GLU A 1 196 ? 5.963 3.504 -14.026 1.00 96.44 196 GLU A O 1
ATOM 1545 N N . THR A 1 197 ? 4.144 2.247 -13.718 1.00 94.25 197 THR A N 1
ATOM 1546 C CA . THR A 1 197 ? 4.454 1.339 -14.831 1.00 94.25 197 THR A CA 1
ATOM 1547 C C . THR A 1 197 ? 4.192 1.988 -16.191 1.00 94.25 197 THR A C 1
ATOM 1549 O O . THR A 1 197 ? 4.974 1.775 -17.115 1.00 94.25 197 THR A O 1
ATOM 1552 N N . GLU A 1 198 ? 3.161 2.825 -16.317 1.00 92.62 198 GLU A N 1
ATOM 1553 C CA . GLU A 1 198 ? 2.911 3.611 -17.530 1.00 92.62 198 GLU A CA 1
ATOM 1554 C C . GLU A 1 198 ? 4.017 4.651 -17.767 1.00 92.62 198 GLU A C 1
ATOM 1556 O O . GLU A 1 198 ? 4.519 4.776 -18.883 1.00 92.62 198 GLU A O 1
ATOM 1561 N N . GLU A 1 199 ? 4.485 5.329 -16.716 1.00 91.12 199 GLU A N 1
ATOM 1562 C CA . GLU A 1 199 ? 5.631 6.238 -16.808 1.00 91.12 199 GLU A CA 1
ATOM 1563 C C . GLU A 1 199 ? 6.887 5.524 -17.322 1.00 91.12 199 GLU A C 1
ATOM 1565 O O . GLU A 1 199 ? 7.591 6.058 -18.179 1.00 91.12 199 GLU A O 1
ATOM 1570 N N . VAL A 1 200 ? 7.170 4.304 -16.849 1.00 91.06 200 VAL A N 1
ATOM 1571 C CA . VAL A 1 200 ? 8.294 3.502 -17.361 1.00 91.06 200 VAL A CA 1
ATOM 1572 C C . VAL A 1 200 ? 8.093 3.139 -18.828 1.00 91.06 200 VAL A C 1
ATOM 1574 O O . VAL A 1 200 ? 9.040 3.226 -19.610 1.00 91.06 200 VAL A O 1
ATOM 1577 N N . GLN A 1 201 ? 6.875 2.768 -19.225 1.00 89.56 201 GLN A N 1
ATOM 1578 C CA . GLN A 1 201 ? 6.567 2.485 -20.625 1.00 89.56 201 GLN A CA 1
ATOM 1579 C C . GLN A 1 201 ? 6.852 3.704 -21.513 1.00 89.56 201 GLN A C 1
ATOM 1581 O O . GLN A 1 201 ? 7.485 3.560 -22.558 1.00 89.56 201 GLN A O 1
ATOM 1586 N N . GLN A 1 202 ? 6.442 4.899 -21.086 1.00 86.56 202 GLN A N 1
ATOM 1587 C CA . GLN A 1 202 ? 6.687 6.150 -21.809 1.00 86.56 202 GLN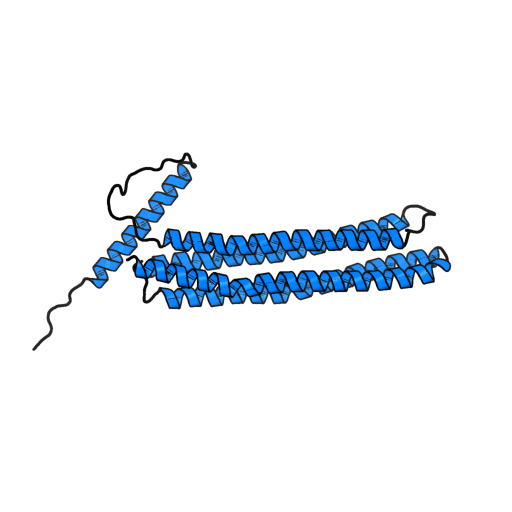 A CA 1
ATOM 1588 C C . GLN A 1 202 ? 8.175 6.519 -21.841 1.00 86.56 202 GLN A C 1
ATOM 1590 O O . GLN A 1 202 ? 8.689 6.931 -22.881 1.00 86.56 202 GLN A O 1
ATOM 1595 N N . GLN A 1 203 ? 8.888 6.343 -20.725 1.00 85.81 203 GLN A N 1
ATOM 1596 C CA . GLN A 1 203 ? 10.326 6.610 -20.642 1.00 85.81 203 GLN A CA 1
ATOM 1597 C C . GLN A 1 203 ? 11.140 5.693 -21.546 1.00 85.81 203 GLN A C 1
ATOM 1599 O O . GLN A 1 203 ? 12.174 6.120 -22.039 1.00 85.81 203 GLN A O 1
ATOM 1604 N N . LEU A 1 204 ? 10.685 4.464 -21.779 1.00 84.94 204 LEU A N 1
ATOM 1605 C CA . LEU A 1 204 ? 11.353 3.483 -22.634 1.00 84.94 204 LEU A CA 1
ATOM 1606 C C . LEU A 1 204 ? 10.750 3.410 -24.047 1.00 84.94 204 LEU A C 1
ATOM 1608 O O . LEU A 1 204 ? 11.120 2.537 -24.835 1.00 84.94 204 LEU A O 1
ATOM 1612 N N . ALA A 1 205 ? 9.816 4.303 -24.384 1.00 81.25 205 ALA A N 1
ATOM 1613 C CA . ALA A 1 205 ? 9.243 4.366 -25.718 1.00 81.25 205 ALA A CA 1
ATOM 1614 C C . ALA A 1 205 ? 10.306 4.801 -26.745 1.00 81.25 205 ALA A C 1
ATOM 1616 O O . ALA A 1 205 ? 11.121 5.689 -26.457 1.00 81.25 205 ALA A O 1
ATOM 1617 N N . PRO A 1 206 ? 10.308 4.206 -27.953 1.00 69.50 206 PRO A N 1
ATOM 1618 C CA . PRO A 1 206 ? 11.179 4.671 -29.020 1.00 69.50 206 PRO A CA 1
ATOM 1619 C C . PRO A 1 206 ? 10.840 6.130 -29.375 1.00 69.50 206 PRO A C 1
ATOM 1621 O O . PRO A 1 206 ? 9.670 6.522 -29.314 1.00 69.50 206 PRO A O 1
ATOM 1624 N N . PRO A 1 207 ? 11.834 6.952 -29.756 1.00 60.56 207 PRO A N 1
ATOM 1625 C CA . PRO A 1 207 ? 11.562 8.297 -30.243 1.00 60.56 207 PRO A CA 1
ATOM 1626 C C . PRO A 1 207 ? 10.657 8.226 -31.488 1.00 60.56 207 PRO A C 1
ATOM 1628 O O . PRO A 1 207 ? 10.847 7.335 -32.324 1.00 60.56 207 PRO A O 1
ATOM 1631 N N . PRO A 1 208 ? 9.663 9.124 -31.623 1.00 54.78 208 PRO A N 1
ATOM 1632 C CA . PRO A 1 208 ? 8.757 9.103 -32.763 1.00 54.78 208 PRO A CA 1
ATOM 1633 C C . PRO A 1 208 ? 9.542 9.263 -34.076 1.00 54.78 208 PRO A C 1
ATOM 1635 O O . PRO A 1 208 ? 10.507 10.034 -34.118 1.00 54.78 208 PRO A O 1
ATOM 1638 N N . PRO A 1 209 ? 9.153 8.552 -35.152 1.00 51.25 209 PRO A N 1
ATOM 1639 C CA . PRO A 1 209 ? 9.822 8.651 -36.440 1.00 51.25 209 PRO A CA 1
ATOM 1640 C C . PRO A 1 209 ? 9.635 10.063 -37.014 1.00 51.25 209 PRO A C 1
ATOM 1642 O O . PRO A 1 209 ? 8.550 10.440 -37.438 1.00 51.25 209 PRO A O 1
ATOM 1645 N N . SER A 1 210 ? 10.708 10.851 -36.970 1.00 46.31 210 SER A N 1
ATOM 1646 C CA . SER A 1 210 ? 11.015 12.046 -37.763 1.00 46.31 210 SER A CA 1
ATOM 1647 C C . SER A 1 210 ? 9.851 12.748 -38.482 1.00 46.31 210 SER A C 1
ATOM 1649 O O . SER A 1 210 ? 9.719 12.642 -39.692 1.00 46.31 210 SER A O 1
ATOM 1651 N N . HIS A 1 211 ? 9.120 13.600 -37.770 1.00 42.81 211 HIS A N 1
ATOM 1652 C CA . HIS A 1 211 ? 9.063 15.021 -38.111 1.00 42.81 211 HIS A CA 1
ATOM 1653 C C . HIS A 1 211 ? 8.976 15.794 -36.798 1.00 42.81 211 HIS A C 1
ATOM 1655 O O . HIS A 1 211 ? 8.006 15.695 -36.057 1.00 42.81 211 HIS A O 1
ATOM 1661 N N . SER A 1 212 ? 10.039 16.552 -36.525 1.00 43.28 212 SER A N 1
ATOM 1662 C CA . SER A 1 212 ? 10.237 17.379 -35.338 1.00 43.28 212 SER A CA 1
ATOM 1663 C C . SER A 1 212 ? 10.639 16.639 -34.050 1.00 43.28 212 SER A C 1
ATOM 1665 O O . SER A 1 212 ? 9.895 16.551 -33.080 1.00 43.28 212 SER A O 1
ATOM 1667 N N . ALA A 1 213 ? 11.932 16.315 -33.956 1.00 46.69 213 ALA A N 1
ATOM 1668 C CA . ALA A 1 213 ? 12.647 16.248 -32.671 1.00 46.69 213 ALA A CA 1
ATOM 1669 C C . ALA A 1 213 ? 12.610 17.589 -31.881 1.00 46.69 213 ALA A C 1
ATOM 1671 O O . ALA A 1 213 ? 13.151 17.680 -30.784 1.00 46.69 213 ALA A O 1
ATOM 1672 N N . PHE A 1 214 ? 11.967 18.623 -32.445 1.00 46.88 214 PHE A N 1
ATOM 1673 C CA . PHE A 1 214 ? 11.870 19.994 -31.953 1.00 46.88 214 PHE A CA 1
ATOM 1674 C C . PHE A 1 214 ? 10.469 20.610 -32.128 1.00 46.88 214 PHE A C 1
ATOM 1676 O O . PHE A 1 214 ? 10.370 21.831 -32.178 1.00 46.88 214 PHE A O 1
ATOM 1683 N N . ALA A 1 215 ? 9.380 19.835 -32.251 1.00 42.66 215 ALA A N 1
ATOM 1684 C CA . ALA A 1 215 ? 8.043 20.433 -32.143 1.00 42.66 215 ALA A CA 1
ATOM 1685 C C . ALA A 1 215 ? 7.764 20.646 -30.658 1.00 42.66 215 ALA A C 1
ATOM 1687 O O . ALA A 1 215 ? 7.643 19.662 -29.924 1.00 42.66 215 ALA A O 1
ATOM 1688 N N . PRO A 1 216 ? 7.693 21.892 -30.177 1.00 42.88 216 PRO A N 1
ATOM 1689 C CA . PRO A 1 216 ? 7.348 22.092 -28.802 1.00 42.88 216 PRO A CA 1
ATOM 1690 C C . PRO A 1 216 ? 5.827 22.030 -28.706 1.00 42.88 216 PRO A C 1
ATOM 1692 O O . PRO A 1 216 ? 5.124 22.977 -29.057 1.00 42.88 216 PRO A O 1
ATOM 1695 N N . GLU A 1 217 ? 5.303 20.925 -28.191 1.00 47.00 217 GLU A N 1
ATOM 1696 C CA . GLU A 1 217 ? 4.013 20.967 -27.510 1.00 47.00 217 GLU A CA 1
ATOM 1697 C C . GLU A 1 217 ? 4.230 21.732 -26.196 1.00 47.00 217 GLU A C 1
ATOM 1699 O O . GLU A 1 217 ? 4.367 21.161 -25.117 1.00 47.00 217 GLU A O 1
ATOM 1704 N N . PHE A 1 218 ? 4.358 23.060 -26.300 1.00 44.31 218 PHE A N 1
ATOM 1705 C CA . PHE A 1 218 ? 4.329 23.958 -25.153 1.00 44.31 218 PHE A CA 1
ATOM 1706 C C . PHE A 1 218 ? 2.898 23.982 -24.610 1.00 44.31 218 PHE A C 1
ATOM 1708 O O . PHE A 1 218 ? 2.139 24.921 -24.844 1.00 44.31 218 PHE A O 1
ATOM 1715 N N . LEU A 1 219 ? 2.521 22.953 -23.855 1.00 50.84 219 LEU A N 1
ATOM 1716 C CA . LEU A 1 219 ? 1.596 23.181 -22.755 1.00 50.84 219 LEU A CA 1
ATOM 1717 C C . LEU A 1 219 ? 2.372 23.966 -21.688 1.00 50.84 219 LEU A C 1
ATOM 1719 O O . LEU A 1 219 ? 3.544 23.653 -21.457 1.00 50.84 219 LEU A O 1
ATOM 1723 N N . PRO A 1 220 ? 1.784 25.003 -21.067 1.00 47.25 220 PRO A N 1
ATOM 1724 C CA . PRO A 1 220 ? 2.468 25.824 -20.079 1.00 47.25 220 PRO A CA 1
ATOM 1725 C C . PRO A 1 220 ? 2.620 25.040 -18.766 1.00 47.25 220 PRO A C 1
ATOM 1727 O O . PRO A 1 220 ? 1.974 25.334 -17.768 1.00 47.25 220 PRO A O 1
ATOM 1730 N N . GLU A 1 221 ? 3.474 24.018 -18.767 1.00 52.50 221 GLU A N 1
ATOM 1731 C CA . GLU A 1 221 ? 4.074 23.473 -17.560 1.00 52.50 221 GLU A CA 1
ATOM 1732 C C . GLU A 1 221 ? 5.410 24.179 -17.319 1.00 52.50 221 GLU A C 1
ATOM 1734 O O . GLU A 1 221 ? 6.236 24.321 -18.221 1.00 52.50 221 GLU A O 1
ATOM 1739 N N . ASP A 1 222 ? 5.582 24.626 -16.076 1.00 62.97 222 ASP A N 1
ATOM 1740 C CA . ASP A 1 222 ? 6.784 25.178 -15.450 1.00 62.97 222 ASP A CA 1
ATOM 1741 C C . ASP A 1 222 ? 8.090 24.945 -16.246 1.00 62.97 222 ASP A C 1
ATOM 1743 O O . ASP A 1 222 ? 8.627 23.832 -16.306 1.00 62.97 222 ASP A O 1
ATOM 1747 N N . GLY A 1 223 ? 8.607 26.006 -16.879 1.00 66.94 223 GLY A N 1
ATOM 1748 C CA . GLY A 1 223 ? 9.707 25.938 -17.851 1.00 66.94 223 GLY A CA 1
ATOM 1749 C C . GLY A 1 223 ? 11.007 25.328 -17.309 1.00 66.94 223 GLY A C 1
ATOM 1750 O O . GLY A 1 223 ? 11.830 24.841 -18.088 1.00 66.94 223 GLY A O 1
ATOM 1751 N N . GLY A 1 224 ? 11.181 25.293 -15.983 1.00 71.25 224 GLY A N 1
ATOM 1752 C CA . GLY A 1 224 ? 12.264 24.551 -15.336 1.00 71.25 224 GLY A CA 1
ATOM 1753 C C . GLY A 1 224 ? 12.126 23.037 -15.518 1.00 71.25 224 GLY A C 1
ATOM 1754 O O . GLY A 1 224 ? 13.069 22.375 -15.950 1.00 71.25 224 GLY A O 1
ATOM 1755 N N . LYS A 1 225 ? 10.929 22.489 -15.285 1.00 72.06 225 LYS A N 1
ATOM 1756 C CA . LYS A 1 225 ? 10.645 21.053 -15.441 1.00 72.06 225 LYS A CA 1
ATOM 1757 C C . LYS A 1 225 ? 10.741 20.615 -16.897 1.00 72.06 225 LYS A C 1
ATOM 1759 O O . LYS A 1 225 ? 11.290 19.550 -17.179 1.00 72.06 225 LYS A O 1
ATOM 1764 N N . ALA A 1 226 ? 10.260 21.446 -17.822 1.00 69.94 226 ALA A N 1
ATOM 1765 C CA . ALA A 1 226 ? 10.351 21.175 -19.255 1.00 69.94 226 ALA A CA 1
ATOM 1766 C C . ALA A 1 226 ? 11.813 21.050 -19.725 1.00 69.94 226 ALA A C 1
ATOM 1768 O O . ALA A 1 226 ? 12.155 20.115 -20.450 1.00 69.94 226 ALA A O 1
ATOM 1769 N N . ARG A 1 227 ? 12.698 21.938 -19.250 1.00 75.81 227 ARG A N 1
ATOM 1770 C CA . ARG A 1 227 ? 14.138 21.887 -19.550 1.00 75.81 227 ARG A CA 1
ATOM 1771 C C . ARG A 1 227 ? 14.817 20.652 -18.967 1.00 75.81 227 ARG A C 1
ATOM 1773 O O . ARG A 1 227 ? 15.550 19.983 -19.688 1.00 75.81 227 ARG A O 1
ATOM 1780 N N . SER A 1 228 ? 14.541 20.311 -17.708 1.00 75.38 228 SER A N 1
ATOM 1781 C CA . SER A 1 228 ? 15.100 19.102 -17.088 1.00 75.38 228 SER A CA 1
ATOM 1782 C C . SER A 1 228 ? 14.647 17.822 -17.798 1.00 75.38 228 SER A C 1
ATOM 1784 O O . SER A 1 228 ? 15.463 16.928 -18.012 1.00 75.38 228 SER A O 1
ATOM 1786 N N . ARG A 1 229 ? 13.376 17.746 -18.227 1.00 73.81 229 ARG A N 1
ATOM 1787 C CA . ARG A 1 229 ? 12.864 16.623 -19.035 1.00 73.81 229 ARG A CA 1
ATOM 1788 C C . ARG A 1 229 ? 13.575 16.529 -20.386 1.00 73.81 229 ARG A C 1
ATOM 1790 O O . ARG A 1 229 ? 13.960 15.436 -20.788 1.00 73.81 229 ARG A O 1
ATOM 1797 N N . LEU A 1 230 ? 13.762 17.654 -21.082 1.00 76.75 230 LEU A N 1
ATOM 1798 C CA . LEU A 1 230 ? 14.450 17.676 -22.376 1.00 76.75 230 LEU A CA 1
ATOM 1799 C C . LEU A 1 230 ? 15.905 17.210 -22.250 1.00 76.75 230 LEU A C 1
ATOM 1801 O O . LEU A 1 230 ? 16.357 16.408 -23.063 1.00 76.75 230 LEU A O 1
ATOM 1805 N N . GLN A 1 231 ? 16.612 17.682 -21.223 1.00 79.44 231 GLN A N 1
ATOM 1806 C CA . GLN A 1 231 ? 18.000 17.301 -20.982 1.00 79.44 231 GLN A CA 1
ATOM 1807 C C . GLN A 1 231 ? 18.137 15.802 -20.690 1.00 79.44 231 GLN A C 1
ATOM 1809 O O . GLN A 1 231 ? 18.935 15.139 -21.340 1.00 79.44 231 GLN A O 1
ATOM 1814 N N . ALA A 1 232 ? 17.284 15.246 -19.824 1.00 77.50 232 ALA A N 1
ATOM 1815 C CA . ALA A 1 232 ? 17.280 13.810 -19.546 1.00 77.50 232 ALA A CA 1
ATOM 1816 C C . ALA A 1 232 ? 17.034 12.964 -20.810 1.00 77.50 232 ALA A C 1
ATOM 1818 O O . ALA A 1 232 ? 17.697 11.953 -21.016 1.00 77.50 232 ALA A O 1
ATOM 1819 N N . ARG A 1 233 ? 16.127 13.399 -21.699 1.00 77.81 233 ARG A N 1
ATOM 1820 C CA . ARG A 1 233 ? 15.876 12.697 -22.972 1.00 77.81 233 ARG A CA 1
ATOM 1821 C C . ARG A 1 233 ? 17.061 12.764 -23.937 1.00 77.81 233 ARG A C 1
ATOM 1823 O O . ARG A 1 233 ? 17.259 11.826 -24.702 1.00 77.81 233 ARG A O 1
ATOM 1830 N N . LEU A 1 234 ? 17.809 13.867 -23.937 1.00 81.75 234 LEU A N 1
ATOM 1831 C CA . LEU A 1 234 ? 19.025 14.019 -24.741 1.00 81.75 234 LEU A CA 1
ATOM 1832 C C . LEU A 1 234 ? 20.139 13.093 -24.248 1.00 81.75 234 LEU A C 1
ATOM 1834 O O . LEU A 1 234 ? 20.779 12.442 -25.070 1.00 81.75 234 LEU A O 1
ATOM 1838 N N . ASP A 1 235 ? 20.331 13.011 -22.932 1.00 81.50 235 ASP A N 1
ATOM 1839 C CA . ASP A 1 235 ? 21.318 12.118 -22.319 1.00 81.50 235 ASP A CA 1
ATOM 1840 C C . ASP A 1 235 ? 20.988 10.645 -22.625 1.00 81.50 235 ASP A C 1
ATOM 1842 O O . ASP A 1 235 ? 21.846 9.901 -23.098 1.00 81.50 235 ASP A O 1
ATOM 1846 N N . ASP A 1 236 ? 19.720 10.254 -22.464 1.00 83.06 236 ASP A N 1
ATOM 1847 C CA . ASP A 1 236 ? 19.213 8.918 -22.803 1.00 83.06 236 ASP A CA 1
ATOM 1848 C C . ASP A 1 236 ? 19.448 8.556 -24.281 1.00 83.06 236 ASP A C 1
ATOM 1850 O O . ASP A 1 236 ? 19.883 7.451 -24.608 1.00 83.06 236 ASP A O 1
ATOM 1854 N N . LEU A 1 237 ? 19.161 9.492 -25.192 1.00 82.19 237 LEU A N 1
ATOM 1855 C CA . LEU A 1 237 ? 19.336 9.286 -26.629 1.00 82.19 237 LEU A CA 1
ATOM 1856 C C . LEU A 1 237 ? 20.817 9.137 -26.995 1.00 82.19 237 LEU A C 1
ATOM 1858 O O . LEU A 1 237 ? 21.161 8.319 -27.849 1.00 82.19 237 LEU A O 1
ATOM 1862 N N . TRP A 1 238 ? 21.700 9.886 -26.332 1.00 82.38 238 TRP A N 1
ATOM 1863 C CA . TRP A 1 238 ? 23.141 9.726 -26.500 1.00 82.38 238 TRP A CA 1
ATOM 1864 C C . TRP A 1 238 ? 23.651 8.372 -25.998 1.00 82.38 238 TRP A C 1
ATOM 1866 O O . TRP A 1 238 ? 24.479 7.757 -26.676 1.00 82.38 238 TRP A O 1
ATOM 1876 N N . GLU A 1 239 ? 23.154 7.883 -24.857 1.00 82.81 239 GLU A N 1
ATOM 1877 C CA . GLU A 1 239 ? 23.484 6.543 -24.347 1.00 82.81 239 GLU A CA 1
ATOM 1878 C C . GLU A 1 239 ? 23.080 5.448 -25.350 1.00 82.81 239 GLU A C 1
ATOM 1880 O O . GLU A 1 239 ? 23.886 4.564 -25.659 1.00 82.81 239 GLU A O 1
ATOM 1885 N N . ASP A 1 240 ? 21.877 5.539 -25.920 1.00 83.88 240 ASP A N 1
ATOM 1886 C CA . ASP A 1 240 ? 21.358 4.554 -26.875 1.00 83.88 240 ASP A CA 1
ATOM 1887 C C . ASP A 1 240 ? 22.107 4.568 -28.219 1.00 83.88 240 ASP A C 1
ATOM 1889 O O . ASP A 1 240 ? 22.381 3.505 -28.786 1.00 83.88 240 ASP A O 1
ATOM 1893 N N . ILE A 1 241 ? 22.497 5.749 -28.719 1.00 82.62 241 ILE A N 1
ATOM 1894 C CA . ILE A 1 241 ? 23.332 5.869 -29.927 1.00 82.62 241 ILE A CA 1
ATOM 1895 C C . ILE A 1 241 ? 24.700 5.225 -29.693 1.00 82.62 241 ILE A C 1
ATOM 1897 O O . ILE A 1 241 ? 25.154 4.427 -30.511 1.00 82.62 241 ILE A O 1
ATOM 1901 N N . ASN A 1 242 ? 25.354 5.538 -28.573 1.00 82.88 242 ASN A N 1
ATOM 1902 C CA . ASN A 1 242 ? 26.670 4.984 -28.254 1.00 82.88 242 ASN A CA 1
ATOM 1903 C C . ASN A 1 242 ? 26.624 3.455 -28.079 1.00 82.88 242 ASN A C 1
ATOM 1905 O O . ASN A 1 242 ? 27.550 2.757 -28.486 1.00 82.88 242 ASN A O 1
ATOM 1909 N N . TYR A 1 243 ? 25.537 2.927 -27.511 1.00 79.94 243 TYR A N 1
ATOM 1910 C CA . TYR A 1 243 ? 25.299 1.487 -27.421 1.00 79.94 243 TYR A CA 1
ATOM 1911 C C . TYR A 1 243 ? 25.126 0.848 -28.809 1.00 79.94 243 TYR A C 1
ATOM 1913 O O . TYR A 1 243 ? 25.837 -0.096 -29.146 1.00 79.94 243 TYR A O 1
ATOM 1921 N N . SER A 1 244 ? 24.260 1.423 -29.648 1.00 79.00 244 SER A N 1
ATOM 1922 C CA . SER A 1 244 ? 23.983 0.913 -31.000 1.00 79.00 244 SER A CA 1
ATOM 1923 C C . SER A 1 244 ? 25.228 0.900 -31.894 1.00 79.00 244 SER A C 1
ATOM 1925 O O . SER A 1 244 ? 25.400 -0.008 -32.702 1.00 79.00 244 SER A O 1
ATOM 1927 N N . LEU A 1 245 ? 26.113 1.891 -31.739 1.00 78.81 245 LEU A N 1
ATOM 1928 C CA . LEU A 1 245 ? 27.379 1.973 -32.473 1.00 78.81 245 LEU A CA 1
ATOM 1929 C C . LEU A 1 245 ? 28.397 0.909 -32.034 1.00 78.81 245 LEU A C 1
ATOM 1931 O O . LEU A 1 245 ? 29.207 0.484 -32.851 1.00 78.81 245 LEU A O 1
ATOM 1935 N N . ARG A 1 246 ? 28.360 0.462 -30.771 1.00 72.44 246 ARG A N 1
ATOM 1936 C CA . ARG A 1 246 ? 29.249 -0.598 -30.258 1.00 72.44 246 ARG A CA 1
ATOM 1937 C C . ARG A 1 246 ? 28.819 -1.997 -30.691 1.00 72.44 246 ARG A C 1
ATOM 1939 O O . ARG A 1 246 ? 29.683 -2.829 -30.936 1.00 72.44 246 ARG A O 1
ATOM 1946 N N . ASP A 1 247 ? 27.519 -2.232 -30.846 1.00 58.34 247 ASP A N 1
ATOM 1947 C CA . ASP A 1 247 ? 26.987 -3.480 -31.418 1.00 58.34 247 ASP A CA 1
ATOM 1948 C C . ASP A 1 247 ? 27.165 -3.552 -32.954 1.00 58.34 247 ASP A C 1
ATOM 1950 O O . ASP A 1 247 ? 26.883 -4.582 -33.565 1.00 58.34 247 ASP A O 1
ATOM 1954 N N . HIS A 1 248 ? 27.630 -2.470 -33.592 1.00 49.38 248 HIS A N 1
ATOM 1955 C CA . HIS A 1 248 ? 27.902 -2.366 -35.032 1.00 49.38 248 HIS A CA 1
ATOM 1956 C C . HIS A 1 248 ? 29.398 -2.256 -35.374 1.00 49.38 248 HIS A C 1
ATOM 1958 O O . HIS A 1 248 ? 29.722 -1.755 -36.448 1.00 49.38 248 HIS A O 1
ATOM 1964 N N . ASP A 1 249 ? 30.314 -2.731 -34.522 1.00 40.94 249 ASP A N 1
ATOM 1965 C CA . ASP A 1 249 ? 31.701 -2.958 -34.951 1.00 40.94 249 ASP A CA 1
ATOM 1966 C C . ASP A 1 249 ? 31.771 -4.281 -35.741 1.00 40.94 249 ASP A C 1
ATOM 1968 O O . ASP A 1 249 ? 31.671 -5.362 -35.147 1.00 40.94 249 ASP A O 1
ATOM 1972 N N . PRO A 1 250 ? 31.891 -4.261 -37.084 1.00 42.59 250 PRO A N 1
ATOM 1973 C CA . PRO A 1 250 ? 32.086 -5.470 -37.851 1.00 42.59 250 PRO A CA 1
ATOM 1974 C C . PRO A 1 250 ? 33.569 -5.812 -37.740 1.00 42.59 250 PRO A C 1
ATOM 1976 O O . PRO A 1 250 ? 34.384 -5.409 -38.569 1.00 42.59 250 PRO A O 1
ATOM 1979 N N . GLY A 1 251 ? 33.921 -6.578 -36.710 1.00 41.44 251 GLY A N 1
ATOM 1980 C CA . GLY A 1 251 ? 35.182 -7.303 -36.670 1.00 41.44 251 GLY A CA 1
ATOM 1981 C C . GLY A 1 251 ? 35.238 -8.290 -37.838 1.00 41.44 251 GLY A C 1
ATOM 1982 O O . GLY A 1 251 ? 34.834 -9.442 -37.713 1.00 41.44 251 GLY A O 1
ATOM 1983 N N . HIS A 1 252 ? 35.704 -7.826 -38.994 1.00 42.44 252 HIS A N 1
ATOM 1984 C CA . HIS A 1 252 ? 36.061 -8.648 -40.141 1.00 42.44 252 HIS A CA 1
ATOM 1985 C C . HIS A 1 252 ? 37.582 -8.753 -40.210 1.00 42.44 252 HIS A C 1
ATOM 1987 O O . HIS A 1 252 ? 38.271 -7.747 -40.368 1.00 42.44 252 HIS A O 1
ATOM 1993 N N . GLY A 1 253 ? 38.093 -9.981 -40.129 1.00 37.34 253 GLY A N 1
ATOM 1994 C CA . GLY A 1 253 ? 39.482 -10.275 -40.470 1.00 37.34 253 GLY A CA 1
ATOM 1995 C C . GLY A 1 253 ? 40.065 -11.484 -39.753 1.00 37.34 253 GLY A C 1
ATOM 1996 O O . GLY A 1 253 ? 41.095 -11.350 -39.102 1.00 37.34 253 GLY A O 1
ATOM 1997 N N . GLY A 1 254 ? 39.429 -12.650 -39.858 1.00 34.25 254 GLY A N 1
ATOM 1998 C CA . GLY A 1 254 ? 40.000 -13.895 -39.353 1.00 34.25 254 GLY A CA 1
ATOM 1999 C C . GLY A 1 254 ? 39.476 -15.113 -40.099 1.00 34.25 254 GLY A C 1
ATOM 2000 O O . GLY A 1 254 ? 38.595 -15.779 -39.581 1.00 34.25 254 GLY A O 1
ATOM 2001 N N . GLU A 1 255 ? 39.999 -15.351 -41.303 1.00 35.19 255 GLU A N 1
ATOM 2002 C CA . GLU A 1 255 ? 40.261 -16.668 -41.921 1.00 35.19 255 GLU A CA 1
ATOM 2003 C C . GLU A 1 255 ? 41.142 -16.432 -43.172 1.00 35.19 255 GLU A C 1
ATOM 2005 O O . GLU A 1 255 ? 41.110 -15.315 -43.711 1.00 35.19 255 GLU A O 1
ATOM 2010 N N . PRO A 1 256 ? 41.944 -17.403 -43.658 1.00 51.75 256 PRO A N 1
ATOM 2011 C CA . PRO A 1 256 ? 41.934 -18.848 -43.386 1.00 51.75 256 PRO A CA 1
ATOM 2012 C C . PRO A 1 256 ? 43.075 -19.369 -42.491 1.00 51.75 256 PRO A C 1
ATOM 2014 O O . PRO A 1 256 ? 44.064 -18.633 -42.269 1.00 51.75 256 PRO A O 1
#

Foldseek 3Di:
DVVLLVQLVVLLVVLLVLLVVLLVVVLVLLVVLLVVLLVQLLVLLVVLVVQPVPDDVSLVVSLVVSLVSLCVSLVVSLVVCVVSLVVSLVSLVVSLVVSLVSSVVSALFFNVLSVVLSVVLSVVLNVLSVVLSVQLNVLSVVLSVQLNVVSVVCSPPPPHHPDSVVNSVSSNVSSVVSSVSSNVSSVVSSVVSVVSSVVSSVSRDDDPPDDDPPDDPPPPDDVVVVVVVNVVVVVRVVSSVVVVVVVPPPPDDDDD

Secondary structure (DSSP, 8-state):
-HHHHHHHHHHHHHHHHHHHHHHHHHHHHHHHHHHHHHHHHHHHHHHHHHHGGG-HHHHHHHHHHHHHHHHHHHHHHHHHHHHHHHHHHHHHHHHHHHHHHHHGGG-SS-HHHHHHHHHHHHHHHHHHHHHHHHHHHHHHHHHHHHHHHHHHHTTTSTT-PPPHHHHHHHHHHHHHHHHHHHHHHHHHHHHHHHHHHHHHHHHTSPPPSSS-TT--------HHHHHHHHHHHHHHHHHHHHHHHHTT--------

Sequence (256 aa):
MAEAHERLGWNLEGLRRRLEPYTRALMEQVALRVEELQEQLRVVGEGTQAQLLGGVAEARDLLQELQSSLVHHTGRVKQLFHPYAERLLSGIGQHVQELHRSVAPHAVVSPPRLSRCVQLLSHKLTLKAKALHAGIQQNLDQLHEELSAFAGAGGAEEGAHPDPQALSQEVRQRLQAFRHDTFLQIAAFTRAIDQETEEVQQQLAPPPPSHSAFAPEFLPEDGGKARSRLQARLDDLWEDINYSLRDHDPGHGGEP